Protein AF-A0A924XL90-F1 (afdb_monomer_lite)

Foldseek 3Di:
DPPCPPDDDPLRVVLVLQVQLLCQLLPDDQPDPALLVNLLSSLVSSLVSCVVVLVVVLVVVVCCVVPVPSVVVVLVSLLVSLLVSCVSSVHDLDDPVNVVSSVLSSLLSVVLNVLSNVQPDPSSVSSSVSSNVSSVVVVVVVVVPPDPDDDDDDDPDPPPPPSDDDDPPPPDDPPPDPDPDPPDDDPDDDDDDDDDDDDDDD

Radius of gyration: 30.06 Å; chains: 1; bounding box: 58×97×77 Å

Secondary structure (DSSP, 8-state):
--SSSS--HHHHHHHHHHHHHHHHHHTS----SSHHHHHHHHHHHHHHHHGGGHHHHHHHHHHGGG-HHHHHHHHHHHHHHHHHHHHHTT----HHHHHHHHHHHHHHHHHHHHHHTT---TT-HHHHHHHHHHHHHHHHHHHHSS--SS-----TTSTTTSS---PPPP-------PPP-PPPPPP-PPPPPPPPPPPPP-

pLDDT: mean 78.38, std 17.95, range [37.78, 97.5]

Sequence (202 aa):
GRVRARFPGRGAVLLRFGVIADQAALAIPQTEPSPRERLFDLLMARFDALQPNRAGIQQLMQALPTDPGTSMLLYAATLRSMKWMLDGASIPSTGLVGGLRVHGLLALWLYAMRTWEKDESPDLAATMATVDRGLDRAIQAENMLPGRAPPADDAAAVFTDTVMPDAPEPDLDEPGSPEPEPPAPQPHTPPPSPNPPVAPPG

Structure (mmCIF, N/CA/C/O backbone):
data_AF-A0A924XL90-F1
#
_entry.id   AF-A0A924XL90-F1
#
loop_
_atom_site.group_PDB
_atom_site.id
_atom_site.type_symbol
_atom_site.label_atom_id
_atom_site.label_alt_id
_atom_site.label_comp_id
_atom_site.label_asym_id
_atom_site.label_entity_id
_atom_site.label_seq_id
_atom_site.pdbx_PDB_ins_code
_atom_site.Cartn_x
_atom_site.Cartn_y
_atom_site.Cartn_z
_atom_site.occupancy
_atom_site.B_iso_or_equiv
_atom_site.auth_seq_id
_atom_site.auth_comp_id
_atom_site.auth_asym_id
_atom_site.auth_atom_id
_atom_site.pdbx_PDB_model_num
ATOM 1 N N . GLY A 1 1 ? -35.061 -21.139 10.115 1.00 45.34 1 GLY A N 1
ATOM 2 C CA . GLY A 1 1 ? -33.739 -20.507 10.303 1.00 45.34 1 GLY A CA 1
ATOM 3 C C . GLY A 1 1 ? -33.012 -20.324 8.983 1.00 45.34 1 GLY A C 1
ATOM 4 O O . GLY A 1 1 ? -32.173 -21.145 8.653 1.00 45.34 1 GLY A O 1
ATOM 5 N N . ARG A 1 2 ? -33.335 -19.269 8.221 1.00 49.75 2 ARG A N 1
ATOM 6 C CA . ARG A 1 2 ? -32.792 -19.002 6.870 1.00 49.75 2 ARG A CA 1
ATOM 7 C C . ARG A 1 2 ? -32.047 -17.657 6.761 1.00 49.75 2 ARG A C 1
ATOM 9 O O . ARG A 1 2 ? -32.007 -17.058 5.699 1.00 49.75 2 ARG A O 1
ATOM 16 N N . VAL A 1 3 ? -31.449 -17.183 7.857 1.00 51.78 3 VAL A N 1
ATOM 17 C CA . VAL A 1 3 ? -30.787 -15.857 7.904 1.00 51.78 3 VAL A CA 1
ATOM 18 C C . VAL A 1 3 ? -29.254 -15.950 8.029 1.00 51.78 3 VAL A C 1
ATOM 20 O O . VAL A 1 3 ? -28.554 -14.974 7.803 1.00 51.78 3 VAL A O 1
ATOM 23 N N . ARG A 1 4 ? -28.680 -17.141 8.260 1.00 50.03 4 ARG A N 1
ATOM 24 C CA . ARG A 1 4 ? -27.214 -17.338 8.320 1.00 50.03 4 ARG A CA 1
ATOM 25 C C . ARG A 1 4 ? -26.520 -17.571 6.963 1.00 50.03 4 ARG A C 1
ATOM 27 O O . ARG A 1 4 ? -25.321 -17.806 6.941 1.00 50.03 4 ARG A O 1
ATOM 34 N N . ALA A 1 5 ? -27.234 -17.505 5.837 1.00 53.25 5 ALA A N 1
ATOM 35 C CA . ALA A 1 5 ? -26.741 -18.022 4.551 1.00 53.25 5 ALA A CA 1
ATOM 36 C C . ALA A 1 5 ? -26.263 -16.968 3.524 1.00 53.25 5 ALA A C 1
ATOM 38 O O . ALA A 1 5 ? -25.999 -17.331 2.381 1.00 53.25 5 ALA A O 1
ATOM 39 N N . ARG A 1 6 ? -26.145 -15.675 3.874 1.00 49.06 6 ARG A N 1
ATOM 40 C CA . ARG A 1 6 ? -25.757 -14.637 2.886 1.00 49.06 6 ARG A CA 1
ATOM 41 C C . ARG A 1 6 ? -24.532 -13.783 3.245 1.00 49.06 6 ARG A C 1
ATOM 43 O O . ARG A 1 6 ? -24.047 -13.081 2.369 1.00 49.06 6 ARG A O 1
ATOM 50 N N . PHE A 1 7 ? -23.971 -13.903 4.453 1.00 47.50 7 PHE A N 1
ATOM 51 C CA . PHE A 1 7 ? -22.703 -13.255 4.820 1.00 47.50 7 PHE A CA 1
ATOM 52 C C . PHE A 1 7 ? -21.840 -14.206 5.665 1.00 47.50 7 PHE A C 1
ATOM 54 O O . PHE A 1 7 ? -22.198 -14.476 6.814 1.00 47.50 7 PHE A O 1
ATOM 61 N N . PRO A 1 8 ? -20.728 -14.748 5.136 1.00 50.09 8 PRO A N 1
ATOM 62 C CA . PRO A 1 8 ? -19.844 -15.607 5.905 1.00 50.09 8 PRO A CA 1
ATOM 63 C C . PRO A 1 8 ? -18.957 -14.721 6.798 1.00 50.09 8 PRO A C 1
ATOM 65 O O . PRO A 1 8 ? -17.882 -14.294 6.402 1.00 50.09 8 PRO A O 1
ATOM 68 N N . GLY A 1 9 ? -19.438 -14.396 7.999 1.00 61.94 9 GLY A N 1
ATOM 69 C CA . GLY A 1 9 ? -18.646 -13.779 9.073 1.00 61.94 9 GLY A CA 1
ATOM 70 C C . GLY A 1 9 ? -18.222 -12.313 8.879 1.00 61.94 9 GLY A C 1
ATOM 71 O O . GLY A 1 9 ? -18.360 -11.721 7.809 1.00 61.94 9 GLY A O 1
ATOM 72 N N . ARG A 1 10 ? -17.681 -11.721 9.957 1.00 63.00 10 ARG A N 1
ATOM 73 C CA . ARG A 1 10 ? -17.100 -10.362 9.976 1.00 63.00 10 ARG A CA 1
ATOM 74 C C . ARG A 1 10 ? -16.027 -10.199 8.884 1.00 63.00 10 ARG A C 1
ATOM 76 O O . ARG A 1 10 ? -16.006 -9.172 8.218 1.00 63.00 10 ARG A O 1
ATOM 83 N N . GLY A 1 11 ? -15.243 -11.248 8.610 1.00 63.25 11 GLY A N 1
ATOM 84 C CA . GLY A 1 11 ? -14.215 -11.300 7.558 1.00 63.25 11 GLY A CA 1
ATOM 85 C C . GLY A 1 11 ? -14.675 -10.886 6.155 1.00 63.25 11 GLY A C 1
ATOM 86 O O . GLY A 1 11 ? -13.956 -10.171 5.464 1.00 63.25 11 GLY A O 1
ATOM 87 N N . ALA A 1 12 ? -15.887 -11.258 5.728 1.00 65.88 12 ALA A N 1
ATOM 88 C CA . ALA A 1 12 ? -16.371 -10.931 4.382 1.00 65.88 12 ALA A CA 1
ATOM 89 C C . ALA A 1 12 ? -16.654 -9.432 4.182 1.00 65.88 12 ALA A C 1
ATOM 91 O O . ALA A 1 12 ? -16.447 -8.897 3.093 1.00 65.88 12 ALA A O 1
ATOM 92 N N . VAL A 1 13 ? -17.111 -8.748 5.234 1.00 69.06 13 VAL A N 1
ATOM 93 C CA . VAL A 1 13 ? -17.322 -7.293 5.213 1.00 69.06 13 VAL A CA 1
ATOM 94 C C . VAL A 1 13 ? -15.975 -6.578 5.117 1.00 69.06 13 VAL A C 1
ATOM 96 O O . VAL A 1 13 ? -15.813 -5.659 4.321 1.00 69.06 13 VAL A O 1
ATOM 99 N N . LEU A 1 14 ? -14.989 -7.062 5.867 1.00 68.44 14 LEU A N 1
ATOM 100 C CA . LEU A 1 14 ? -13.644 -6.494 5.936 1.00 68.44 14 LEU A CA 1
ATOM 101 C C . LEU A 1 14 ? -12.888 -6.637 4.614 1.00 68.44 14 LEU A C 1
ATOM 103 O O . LEU A 1 14 ? -12.295 -5.677 4.129 1.00 68.44 14 LEU A O 1
ATOM 107 N N . LEU A 1 15 ? -12.989 -7.806 3.979 1.00 73.62 15 LEU A N 1
ATOM 108 C CA . LEU A 1 15 ? -12.461 -8.018 2.633 1.00 73.62 15 LEU A CA 1
ATOM 109 C C . LEU A 1 15 ? -13.075 -7.055 1.619 1.00 73.62 15 LEU A C 1
ATOM 111 O O . LEU A 1 15 ? -12.374 -6.543 0.751 1.00 73.62 15 LEU A O 1
ATOM 115 N N . ARG A 1 16 ? -14.379 -6.783 1.732 1.00 75.38 16 ARG A N 1
ATOM 116 C CA . ARG A 1 16 ? -15.057 -5.864 0.820 1.00 75.38 16 ARG A CA 1
ATOM 117 C C . ARG A 1 16 ? -14.568 -4.425 0.981 1.00 75.38 16 ARG A C 1
ATOM 119 O O . ARG A 1 16 ? -14.426 -3.747 -0.029 1.00 75.38 16 ARG A O 1
ATOM 126 N N . PHE A 1 17 ? -14.265 -3.983 2.201 1.00 74.50 17 PHE A N 1
ATOM 127 C CA . PHE A 1 17 ? -13.647 -2.672 2.426 1.00 74.50 17 PHE A CA 1
ATOM 128 C C . PHE A 1 17 ? -12.244 -2.583 1.827 1.00 74.50 17 PHE A C 1
ATOM 130 O O . PHE A 1 17 ? -11.948 -1.601 1.152 1.00 74.50 17 PHE A O 1
ATOM 137 N N . GLY A 1 18 ? -11.424 -3.628 1.992 1.00 78.31 18 GLY A N 1
ATOM 138 C CA . GLY A 1 18 ? -10.115 -3.704 1.338 1.00 78.31 18 GLY A CA 1
ATOM 139 C C . GLY A 1 18 ? -10.221 -3.565 -0.183 1.00 78.31 18 GLY A C 1
ATOM 140 O O . GLY A 1 18 ? -9.520 -2.753 -0.773 1.00 78.31 18 GLY A O 1
ATOM 141 N N . VAL A 1 19 ? -11.174 -4.268 -0.804 1.00 82.25 19 VAL A N 1
ATOM 142 C CA . VAL A 1 19 ? -11.420 -4.186 -2.254 1.00 82.25 19 VAL A CA 1
ATOM 143 C C . 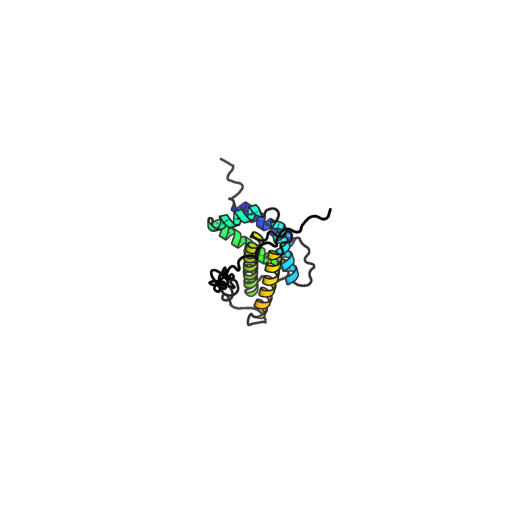VAL A 1 19 ? -11.888 -2.796 -2.691 1.00 82.25 19 VAL A C 1
ATOM 145 O O . VAL A 1 19 ? -11.463 -2.327 -3.740 1.00 82.25 19 VAL A O 1
ATOM 148 N N . ILE A 1 20 ? -12.752 -2.132 -1.920 1.00 83.69 20 ILE A N 1
ATOM 149 C CA . ILE A 1 20 ? -13.221 -0.778 -2.257 1.00 83.69 20 ILE A CA 1
ATOM 150 C C . ILE A 1 20 ? -12.057 0.217 -2.221 1.00 83.69 20 ILE A C 1
ATOM 152 O O . ILE A 1 20 ? -11.921 1.015 -3.144 1.00 83.69 20 ILE A O 1
ATOM 156 N N . ALA A 1 21 ? -11.199 0.139 -1.200 1.00 86.88 21 ALA A N 1
ATOM 157 C CA . ALA A 1 21 ? -10.019 0.992 -1.105 1.00 86.88 21 ALA A CA 1
ATOM 158 C C . ALA A 1 21 ? -9.033 0.733 -2.257 1.00 86.88 21 ALA A C 1
ATOM 160 O O . ALA A 1 21 ? -8.533 1.677 -2.862 1.00 86.88 21 ALA A O 1
ATOM 161 N N . ASP A 1 22 ? -8.811 -0.537 -2.616 1.00 89.00 22 ASP A N 1
ATOM 162 C CA . ASP A 1 22 ? -7.968 -0.910 -3.759 1.00 89.00 22 ASP A CA 1
ATOM 163 C C . ASP A 1 22 ? -8.532 -0.373 -5.085 1.00 89.00 22 ASP A C 1
ATOM 165 O O . ASP A 1 22 ? -7.790 0.143 -5.915 1.00 89.00 22 ASP A O 1
ATOM 169 N N . GLN A 1 23 ? -9.848 -0.479 -5.290 1.00 90.06 23 GLN A N 1
ATOM 170 C CA . GLN A 1 23 ? -10.511 0.019 -6.497 1.00 90.06 23 GLN A CA 1
ATOM 171 C C . GLN A 1 23 ? -10.448 1.540 -6.604 1.00 90.06 23 GLN A C 1
ATOM 173 O O . GLN A 1 23 ? -10.228 2.052 -7.696 1.00 90.06 23 GLN A O 1
ATOM 178 N N . ALA A 1 24 ? -10.634 2.251 -5.489 1.00 89.06 24 ALA A N 1
ATOM 179 C CA . ALA A 1 24 ? -10.518 3.702 -5.454 1.00 89.06 24 ALA A CA 1
ATOM 180 C C . ALA A 1 24 ? -9.100 4.154 -5.829 1.00 89.06 24 ALA A C 1
ATOM 182 O O . ALA A 1 24 ? -8.952 5.029 -6.677 1.00 89.06 24 ALA A O 1
ATOM 183 N N . ALA A 1 25 ? -8.074 3.499 -5.276 1.00 89.31 25 ALA A N 1
ATOM 184 C CA . ALA A 1 25 ? -6.683 3.768 -5.623 1.00 89.31 25 ALA A CA 1
ATOM 185 C C . ALA A 1 25 ? -6.407 3.521 -7.115 1.00 89.31 25 ALA A C 1
ATOM 187 O O . ALA A 1 25 ? -5.937 4.407 -7.822 1.00 89.31 25 ALA A O 1
ATOM 188 N N . LEU A 1 26 ? -6.772 2.340 -7.624 1.00 90.94 26 LEU A N 1
ATOM 189 C CA . LEU A 1 26 ? -6.509 1.941 -9.012 1.00 90.94 26 LEU A CA 1
ATOM 190 C C . LEU A 1 26 ? -7.341 2.707 -10.056 1.00 90.94 26 LEU A C 1
ATOM 192 O O . LEU A 1 26 ? -7.059 2.602 -11.248 1.00 90.94 26 LEU A O 1
ATOM 196 N N . ALA A 1 27 ? -8.367 3.451 -9.638 1.00 90.19 27 ALA A N 1
ATOM 197 C CA . ALA A 1 27 ? -9.173 4.282 -10.529 1.00 90.19 27 ALA A CA 1
ATOM 198 C C . ALA A 1 27 ? -8.504 5.622 -10.875 1.00 90.19 27 ALA A C 1
ATOM 200 O O . ALA A 1 27 ? -8.923 6.278 -11.831 1.00 90.19 27 ALA A O 1
ATOM 201 N N . ILE A 1 28 ? -7.487 6.043 -10.116 1.00 88.56 28 ILE A N 1
ATOM 202 C CA . ILE A 1 28 ? -6.804 7.314 -10.359 1.00 88.56 28 ILE A CA 1
ATOM 203 C C . ILE A 1 28 ? -5.927 7.204 -11.614 1.00 88.56 28 ILE A C 1
ATOM 205 O O . ILE A 1 28 ? -5.199 6.216 -11.768 1.00 88.56 28 ILE A O 1
ATOM 209 N N . PRO A 1 29 ? -5.958 8.202 -12.518 1.00 84.25 29 PRO A N 1
ATOM 210 C CA . PRO A 1 29 ? -5.051 8.255 -13.656 1.00 84.25 29 PRO A CA 1
ATOM 211 C C . PRO A 1 29 ? -3.585 8.254 -13.212 1.00 84.25 29 PRO A C 1
ATOM 213 O O . PRO A 1 29 ? -3.164 9.090 -12.424 1.00 84.25 29 PRO A O 1
ATOM 216 N N . GLN A 1 30 ? -2.792 7.336 -13.759 1.00 86.00 30 GLN A N 1
ATOM 217 C CA . GLN A 1 30 ? -1.369 7.206 -13.440 1.00 86.00 30 GLN A CA 1
ATOM 218 C C . GLN A 1 30 ? -0.539 8.103 -14.368 1.00 86.00 30 GLN A C 1
ATOM 220 O O . GLN A 1 30 ? 0.079 7.628 -15.323 1.00 86.00 30 GLN A O 1
ATOM 225 N N . THR A 1 31 ? -0.604 9.416 -14.140 1.00 86.75 31 THR A N 1
ATOM 226 C CA . THR A 1 31 ? 0.018 10.434 -15.006 1.00 86.75 31 THR A CA 1
ATOM 227 C C . THR A 1 31 ? 1.461 10.753 -14.650 1.00 86.75 31 THR A C 1
ATOM 229 O O . THR A 1 31 ? 2.175 11.293 -15.494 1.00 86.75 31 THR A O 1
ATOM 232 N N . GLU A 1 32 ? 1.896 10.401 -13.441 1.00 89.00 32 GLU A N 1
ATOM 233 C CA . GLU A 1 32 ? 3.239 10.724 -12.969 1.00 89.00 32 GLU A CA 1
ATOM 234 C C . GLU A 1 32 ? 4.330 10.062 -13.826 1.00 89.00 32 GLU A C 1
ATOM 236 O O . GLU A 1 32 ? 4.154 8.942 -14.326 1.00 89.00 32 GLU A O 1
ATOM 241 N N . PRO A 1 33 ? 5.474 10.725 -14.047 1.00 83.00 33 PRO A N 1
ATOM 242 C CA . PRO A 1 33 ? 6.527 10.195 -14.902 1.00 83.00 33 PRO A CA 1
ATOM 243 C C . PRO A 1 33 ? 7.268 9.019 -14.250 1.00 83.00 33 PRO A C 1
ATOM 245 O O . PRO A 1 33 ? 7.657 8.084 -14.957 1.00 83.00 33 PRO A O 1
ATOM 248 N N . SER A 1 34 ? 7.441 9.025 -12.925 1.00 93.00 34 SER A N 1
ATOM 249 C CA . SER A 1 34 ? 8.161 7.975 -12.204 1.00 93.00 34 SER A CA 1
ATOM 250 C C . SER A 1 34 ? 7.238 6.851 -11.716 1.00 93.00 34 SER A C 1
ATOM 252 O O . SER A 1 34 ? 6.204 7.125 -11.104 1.00 93.00 34 SER A O 1
ATOM 254 N N . PRO A 1 35 ? 7.632 5.567 -11.850 1.00 92.38 35 PRO A N 1
ATOM 255 C CA . PRO A 1 35 ? 6.943 4.459 -11.183 1.00 92.38 35 PRO A CA 1
ATOM 256 C C . PRO A 1 35 ? 6.837 4.626 -9.657 1.00 92.38 35 PRO A C 1
ATOM 258 O O . PRO A 1 35 ? 5.866 4.168 -9.061 1.00 92.38 35 PRO A O 1
ATOM 261 N N . ARG A 1 36 ? 7.806 5.304 -9.019 1.00 93.81 36 ARG A N 1
ATOM 262 C CA . ARG A 1 36 ? 7.765 5.616 -7.578 1.00 93.81 36 ARG A CA 1
ATOM 263 C C . ARG A 1 36 ? 6.617 6.566 -7.250 1.00 93.81 36 ARG A C 1
ATOM 265 O O . ARG A 1 36 ? 5.881 6.305 -6.311 1.00 93.81 36 ARG A O 1
ATOM 272 N N . GLU A 1 37 ? 6.498 7.654 -8.005 1.00 94.00 37 GLU A N 1
ATOM 273 C CA . GLU A 1 37 ? 5.478 8.693 -7.799 1.00 94.00 37 GLU A CA 1
ATOM 274 C C . GLU A 1 37 ? 4.078 8.111 -8.017 1.00 94.00 37 GLU A C 1
ATOM 276 O O . GLU A 1 37 ? 3.222 8.235 -7.151 1.00 94.00 37 GLU A O 1
ATOM 281 N N . ARG A 1 38 ? 3.891 7.313 -9.078 1.00 95.44 38 ARG A N 1
ATOM 282 C CA . ARG A 1 38 ? 2.650 6.544 -9.294 1.00 95.44 38 ARG A CA 1
ATOM 283 C C . ARG A 1 38 ? 2.302 5.649 -8.108 1.00 95.44 38 ARG A C 1
ATOM 285 O O . ARG A 1 38 ? 1.162 5.611 -7.658 1.00 95.44 38 ARG A O 1
ATOM 292 N N . LEU A 1 39 ? 3.283 4.899 -7.598 1.00 96.19 39 LEU A N 1
ATOM 293 C CA . LEU A 1 39 ? 3.054 4.002 -6.469 1.00 96.19 39 LEU A CA 1
ATOM 294 C C . LEU A 1 39 ? 2.733 4.774 -5.183 1.00 96.19 39 LEU A C 1
ATOM 296 O O . LEU A 1 39 ? 1.879 4.338 -4.415 1.00 96.19 39 LEU A O 1
ATOM 300 N N . PHE A 1 40 ? 3.392 5.910 -4.960 1.00 96.75 40 PHE A N 1
ATOM 301 C CA . PHE A 1 40 ? 3.081 6.820 -3.864 1.00 96.75 40 PHE A CA 1
ATOM 302 C C . PHE A 1 40 ? 1.625 7.298 -3.945 1.00 96.75 40 PHE A C 1
ATOM 304 O O . PHE A 1 40 ? 0.882 7.122 -2.979 1.00 96.75 40 PHE A O 1
ATOM 311 N N . ASP A 1 41 ? 1.193 7.792 -5.107 1.00 95.75 41 ASP A N 1
ATOM 312 C CA . ASP A 1 41 ? -0.173 8.276 -5.323 1.00 95.75 41 ASP A CA 1
ATOM 313 C C . ASP A 1 41 ? -1.212 7.174 -5.108 1.00 95.75 41 ASP A C 1
ATOM 315 O O . ASP A 1 41 ? -2.216 7.388 -4.430 1.00 95.75 41 ASP A O 1
ATOM 319 N N . LEU A 1 42 ? -0.956 5.961 -5.613 1.00 96.69 42 LEU A N 1
ATOM 320 C CA . LEU A 1 42 ? -1.821 4.800 -5.386 1.00 96.69 42 LEU A CA 1
ATOM 321 C C . LEU A 1 42 ? -1.969 4.474 -3.892 1.00 96.69 42 LEU A C 1
ATOM 323 O O . LEU A 1 42 ? -3.074 4.193 -3.426 1.00 96.69 42 LEU A O 1
ATOM 327 N N . LEU A 1 43 ? -0.874 4.508 -3.129 1.00 96.31 43 LEU A N 1
ATOM 328 C CA . LEU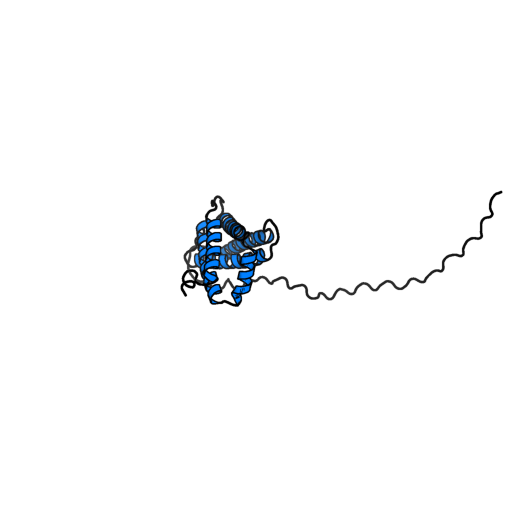 A 1 43 ? -0.908 4.237 -1.690 1.00 96.31 43 LEU A CA 1
ATOM 329 C C . LEU A 1 43 ? -1.651 5.337 -0.926 1.00 96.31 43 LEU A C 1
ATOM 331 O O . LEU A 1 43 ? -2.475 5.016 -0.067 1.00 96.31 43 LEU A O 1
ATOM 335 N N . MET A 1 44 ? -1.400 6.608 -1.248 1.00 96.00 44 MET A N 1
ATOM 336 C CA . MET A 1 44 ? -2.077 7.744 -0.614 1.00 96.00 44 MET A CA 1
ATOM 337 C C . MET A 1 44 ? -3.575 7.737 -0.910 1.00 96.00 44 MET A C 1
ATOM 339 O O . MET A 1 44 ? -4.383 7.768 0.015 1.00 96.00 44 MET A O 1
ATOM 343 N N . ALA A 1 45 ? -3.954 7.523 -2.168 1.00 95.19 45 ALA A N 1
ATOM 344 C CA . ALA A 1 45 ? -5.346 7.370 -2.570 1.00 95.19 45 ALA A CA 1
ATOM 345 C C . ALA A 1 45 ? -6.060 6.227 -1.848 1.00 95.19 45 ALA A C 1
ATOM 347 O O . ALA A 1 45 ? -7.249 6.307 -1.524 1.00 95.19 45 ALA A O 1
ATOM 348 N N . ARG A 1 46 ? -5.331 5.142 -1.573 1.00 95.38 46 ARG A N 1
ATOM 349 C CA . ARG A 1 46 ? -5.858 4.038 -0.783 1.00 95.38 46 ARG A CA 1
ATOM 350 C C . ARG A 1 46 ? -6.111 4.452 0.663 1.00 95.38 46 ARG A C 1
ATOM 352 O O . ARG A 1 46 ? -7.146 4.076 1.204 1.00 95.38 46 ARG A O 1
ATOM 359 N N . PHE A 1 47 ? -5.210 5.208 1.292 1.00 95.12 47 PHE A N 1
ATOM 360 C CA . PHE A 1 47 ? -5.437 5.751 2.636 1.00 95.12 47 PHE A CA 1
ATOM 361 C C . PHE A 1 47 ? -6.613 6.731 2.670 1.00 95.12 47 PHE A C 1
ATOM 363 O O . PHE A 1 47 ? -7.457 6.629 3.564 1.00 95.12 47 PHE A O 1
ATOM 370 N N . ASP A 1 48 ? -6.741 7.596 1.667 1.00 93.38 48 ASP A N 1
ATOM 371 C CA . ASP A 1 48 ? -7.867 8.526 1.544 1.00 93.38 48 ASP A CA 1
ATOM 372 C C . ASP A 1 48 ? -9.203 7.784 1.429 1.00 93.38 48 ASP A C 1
ATOM 374 O O . ASP A 1 48 ? -10.181 8.129 2.093 1.00 93.38 48 ASP A O 1
ATOM 378 N N . ALA A 1 49 ? -9.244 6.688 0.667 1.00 92.56 49 ALA A N 1
ATOM 379 C CA . ALA A 1 49 ? -10.431 5.841 0.563 1.00 92.56 49 ALA A CA 1
ATOM 380 C C . ALA A 1 49 ? -10.808 5.150 1.890 1.00 92.56 49 ALA A C 1
ATOM 382 O O . ALA A 1 49 ? -11.973 4.797 2.105 1.00 92.56 49 ALA A O 1
ATOM 383 N N . LEU A 1 50 ? -9.842 4.953 2.793 1.00 91.38 50 LEU A N 1
ATOM 384 C CA . LEU A 1 50 ? -10.059 4.361 4.114 1.00 91.38 50 LEU A CA 1
ATOM 385 C C . LEU A 1 50 ? -10.524 5.387 5.160 1.00 91.38 50 LEU A C 1
ATOM 387 O O . LEU A 1 50 ? -11.196 4.995 6.119 1.00 91.38 50 LEU A O 1
ATOM 391 N N . GLN A 1 51 ? -10.237 6.681 4.970 1.00 91.25 51 GLN A N 1
ATOM 392 C CA . GLN A 1 51 ? -10.556 7.749 5.929 1.00 91.25 51 GLN A CA 1
ATOM 393 C C . GLN A 1 51 ? -12.015 7.770 6.408 1.00 91.25 51 GLN A C 1
ATOM 395 O O . GLN A 1 51 ? -12.233 7.784 7.624 1.00 91.25 51 GLN A O 1
ATOM 400 N N . PRO A 1 52 ? -13.038 7.670 5.530 1.00 91.00 52 PRO A N 1
ATOM 401 C CA . PRO A 1 52 ? -14.436 7.709 5.967 1.00 91.00 52 PRO A CA 1
ATOM 402 C C . PRO A 1 52 ? -14.818 6.598 6.956 1.00 91.00 52 PRO A C 1
ATOM 404 O O . PRO A 1 52 ? -15.831 6.705 7.642 1.00 91.00 52 PRO A O 1
ATOM 407 N N . ASN A 1 53 ? -14.026 5.521 7.034 1.00 88.44 53 ASN A N 1
ATOM 408 C CA . ASN A 1 53 ? -14.277 4.358 7.884 1.00 88.44 53 ASN A CA 1
ATOM 409 C C . ASN A 1 53 ? -13.146 4.108 8.903 1.00 88.44 53 ASN A C 1
ATOM 411 O O . ASN A 1 53 ? -13.040 2.996 9.429 1.00 88.44 53 ASN A O 1
ATOM 415 N N . ARG A 1 54 ? -12.319 5.120 9.217 1.00 89.81 54 ARG A N 1
ATOM 416 C CA . ARG A 1 54 ? -11.123 4.985 10.072 1.00 89.81 54 ARG A CA 1
ATOM 417 C C . ARG A 1 54 ? -11.394 4.291 11.406 1.00 89.81 54 ARG A C 1
ATOM 419 O O . ARG A 1 54 ? -10.716 3.322 11.737 1.00 89.81 54 ARG A O 1
ATOM 426 N N . ALA A 1 55 ? -12.439 4.708 12.122 1.00 89.88 55 ALA A N 1
ATOM 427 C CA . ALA A 1 55 ? -12.816 4.099 13.400 1.00 89.88 55 ALA A CA 1
ATOM 428 C C . ALA A 1 55 ? -13.152 2.600 13.267 1.00 89.88 55 ALA A C 1
ATOM 430 O O . ALA A 1 55 ? -12.762 1.791 14.105 1.00 89.88 55 ALA A O 1
ATOM 431 N N . GLY A 1 56 ? -13.835 2.202 12.188 1.00 87.12 56 GLY A N 1
ATOM 432 C CA . GLY A 1 56 ? -14.148 0.795 11.928 1.00 87.12 56 GLY A CA 1
ATOM 433 C C . GLY A 1 56 ? -12.900 -0.041 11.637 1.00 87.12 56 GLY A C 1
ATOM 434 O O . GLY A 1 56 ? -12.808 -1.191 12.066 1.00 87.12 56 GLY A O 1
ATOM 435 N N . ILE A 1 57 ? -11.918 0.550 10.953 1.00 87.31 57 ILE A N 1
ATOM 436 C CA . ILE A 1 57 ? -10.639 -0.096 10.640 1.00 87.31 57 ILE A CA 1
ATOM 437 C C . ILE A 1 57 ? -9.778 -0.236 11.902 1.00 87.31 57 ILE A C 1
ATOM 439 O O . ILE A 1 57 ? -9.220 -1.305 12.127 1.00 87.31 57 ILE A O 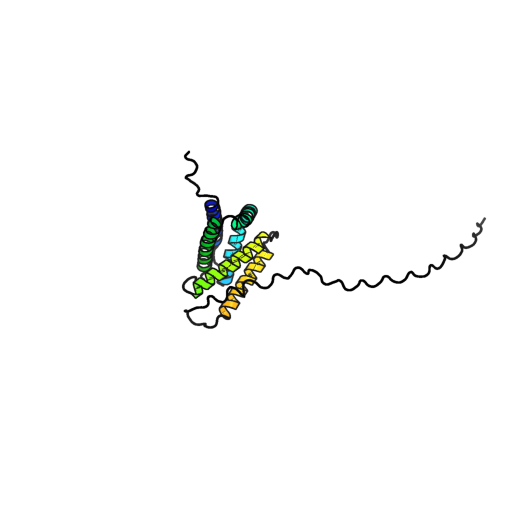1
ATOM 443 N N . GLN A 1 58 ? -9.737 0.774 12.773 1.00 88.62 58 GLN A N 1
ATOM 444 C CA . GLN A 1 58 ? -9.068 0.690 14.080 1.00 88.62 58 GLN A CA 1
ATOM 445 C C . GLN A 1 58 ? -9.642 -0.445 14.939 1.00 88.62 58 GLN A C 1
ATOM 447 O O . GLN A 1 58 ? -8.907 -1.301 15.432 1.00 88.62 58 GLN A O 1
ATOM 452 N N . GLN A 1 59 ? -10.972 -0.518 15.049 1.00 87.00 59 GLN A N 1
ATOM 453 C CA . GLN A 1 59 ? -11.646 -1.599 15.777 1.00 87.00 59 GLN A CA 1
ATOM 454 C C . GLN A 1 59 ? -11.348 -2.977 15.173 1.00 87.00 59 GLN A C 1
ATOM 456 O O . GLN A 1 59 ? -11.172 -3.958 15.897 1.00 87.00 59 GLN A O 1
ATOM 461 N N . LEU A 1 60 ? -11.245 -3.060 13.845 1.00 83.12 60 LEU A N 1
ATOM 462 C CA . LEU A 1 60 ? -10.798 -4.275 13.177 1.00 83.12 60 LEU A CA 1
ATOM 463 C C . LEU A 1 60 ? -9.368 -4.647 13.586 1.00 83.12 60 LEU A C 1
ATOM 465 O O . LEU A 1 60 ? -9.133 -5.791 13.972 1.00 83.12 60 LEU A O 1
ATOM 469 N N . MET A 1 61 ? -8.415 -3.718 13.494 1.00 84.31 61 MET A N 1
ATOM 470 C CA . MET A 1 61 ? -7.008 -4.013 13.784 1.00 84.31 61 MET A CA 1
ATOM 471 C C . MET A 1 61 ? -6.812 -4.513 15.219 1.00 84.31 61 MET A C 1
ATOM 473 O O . MET A 1 61 ? -6.008 -5.417 15.441 1.00 84.31 61 MET A O 1
ATOM 477 N N . GLN A 1 62 ? -7.612 -4.013 16.163 1.00 86.50 62 GLN A N 1
ATOM 478 C CA . GLN A 1 62 ? -7.633 -4.476 17.553 1.00 86.50 62 GLN A CA 1
ATOM 479 C C . GLN A 1 62 ? -8.203 -5.898 17.712 1.00 86.50 62 GLN A C 1
ATOM 481 O O . GLN A 1 62 ? -7.781 -6.634 18.601 1.00 86.50 62 GLN A O 1
ATOM 486 N N . ALA A 1 63 ? -9.133 -6.315 16.848 1.00 83.31 63 ALA A N 1
ATOM 487 C CA . ALA A 1 63 ? -9.748 -7.643 16.894 1.00 83.31 63 ALA A CA 1
ATOM 488 C C . ALA A 1 63 ? -8.909 -8.740 16.208 1.00 83.31 63 ALA A C 1
ATOM 490 O O . ALA A 1 63 ? -9.026 -9.913 16.573 1.00 83.31 63 ALA A O 1
ATOM 491 N N . LEU A 1 64 ? -8.062 -8.381 15.235 1.00 82.00 64 LEU A N 1
ATOM 492 C CA . LEU A 1 64 ? -7.277 -9.332 14.434 1.00 82.00 64 LEU A CA 1
ATOM 493 C C . LEU A 1 64 ? -6.451 -10.343 15.252 1.00 82.00 64 LEU A C 1
ATOM 495 O O . LEU A 1 64 ? -6.535 -11.533 14.941 1.00 82.00 64 LEU A O 1
ATOM 499 N N . PRO A 1 65 ? -5.724 -9.955 16.322 1.00 84.38 65 PRO A N 1
ATOM 500 C CA . PRO A 1 65 ? -4.927 -10.905 17.104 1.00 84.38 65 PRO A CA 1
ATOM 501 C C . PRO A 1 65 ? -5.744 -12.051 17.717 1.00 84.38 65 PRO A C 1
ATOM 503 O O . PRO A 1 65 ? -5.207 -13.124 17.974 1.00 84.38 65 PRO A O 1
ATOM 506 N N . THR A 1 66 ? -7.045 -11.839 17.937 1.00 85.25 66 THR A N 1
ATOM 507 C CA . THR A 1 66 ? -7.952 -12.838 18.528 1.00 85.25 66 THR A CA 1
ATOM 508 C C . THR A 1 66 ? -8.639 -13.741 17.499 1.00 85.25 66 THR A C 1
ATOM 510 O O . THR A 1 66 ? -9.301 -14.705 17.879 1.00 85.25 66 THR A O 1
ATOM 513 N N . ASP A 1 67 ? -8.472 -13.462 16.202 1.00 83.50 67 ASP A N 1
ATOM 514 C CA . ASP A 1 67 ? -9.057 -14.228 15.100 1.00 83.50 67 ASP A CA 1
ATOM 515 C C . ASP A 1 67 ? -7.986 -14.539 14.031 1.00 83.50 67 ASP A C 1
ATOM 517 O O . ASP A 1 67 ? -7.820 -13.796 13.051 1.00 83.50 67 ASP A O 1
ATOM 521 N N . PRO A 1 68 ? -7.232 -15.643 14.197 1.00 83.25 68 PRO A N 1
ATOM 522 C CA . PRO A 1 68 ? -6.159 -16.005 13.274 1.00 83.25 68 PRO A CA 1
ATOM 523 C C . PRO A 1 68 ? -6.675 -16.349 11.868 1.00 83.25 68 PRO A C 1
ATOM 525 O O . PRO A 1 68 ? -5.976 -16.110 10.884 1.00 83.25 68 PRO A O 1
ATOM 528 N N . GLY A 1 69 ? -7.907 -16.861 11.749 1.00 86.62 69 GLY A N 1
ATOM 529 C CA . GLY A 1 69 ? -8.510 -17.194 10.457 1.00 86.62 69 GLY A CA 1
ATOM 530 C C . GLY A 1 69 ? -8.788 -15.944 9.624 1.00 86.62 69 GLY A C 1
ATOM 531 O O . GLY A 1 69 ? -8.392 -15.866 8.458 1.00 86.62 69 GLY A O 1
ATOM 532 N N . THR A 1 70 ? -9.403 -14.932 10.239 1.00 83.56 70 THR A N 1
ATOM 533 C CA . THR A 1 70 ? -9.619 -13.630 9.593 1.00 83.56 70 THR A CA 1
ATOM 534 C C . THR A 1 70 ? -8.292 -12.931 9.296 1.00 83.56 70 THR A C 1
ATOM 536 O O . THR A 1 70 ? -8.131 -12.384 8.206 1.00 83.56 70 THR A O 1
ATOM 539 N N . SER A 1 71 ? -7.312 -13.008 10.199 1.00 85.06 71 SER A N 1
ATOM 540 C CA . SER A 1 71 ? -5.976 -12.436 9.981 1.00 85.06 71 SER A CA 1
ATOM 541 C C . SER A 1 71 ? -5.272 -13.020 8.757 1.00 85.06 71 SER A C 1
ATOM 543 O O . SER A 1 71 ? -4.794 -12.270 7.907 1.00 85.06 71 SER A O 1
ATOM 545 N N . MET A 1 72 ? -5.263 -14.349 8.613 1.00 87.06 72 MET A N 1
ATOM 546 C CA . MET A 1 72 ? -4.646 -15.017 7.462 1.00 87.06 72 MET A CA 1
ATOM 547 C C . MET A 1 72 ? -5.350 -14.657 6.147 1.00 87.06 72 MET A C 1
ATOM 549 O O . MET A 1 72 ? -4.703 -14.421 5.124 1.00 87.06 72 MET A O 1
ATOM 553 N N . LEU A 1 73 ? -6.679 -14.564 6.180 1.00 86.81 73 LEU A N 1
ATOM 554 C CA . LEU A 1 73 ? -7.484 -14.166 5.031 1.00 86.81 73 LEU A CA 1
ATOM 555 C C . LEU A 1 73 ? -7.193 -12.720 4.598 1.00 86.81 73 LEU A C 1
ATOM 557 O O . LEU A 1 73 ? -7.004 -12.463 3.407 1.00 86.81 73 LEU A O 1
ATOM 561 N N . LEU A 1 74 ? -7.122 -11.783 5.550 1.00 86.44 74 LEU A N 1
ATOM 562 C CA . LEU A 1 74 ? -6.787 -10.385 5.269 1.00 86.44 74 LEU A CA 1
ATOM 563 C C . LEU A 1 74 ? -5.351 -10.235 4.777 1.00 86.44 74 LEU A C 1
ATOM 565 O O . LEU A 1 74 ? -5.108 -9.459 3.855 1.00 86.44 74 LEU A O 1
ATOM 569 N N . TYR A 1 75 ? -4.414 -10.995 5.339 1.00 89.44 75 TYR A N 1
ATOM 570 C CA . TYR A 1 75 ? -3.029 -11.019 4.884 1.00 89.44 75 TYR A CA 1
ATOM 571 C C . TYR A 1 75 ? -2.932 -11.440 3.410 1.00 89.44 75 TYR A C 1
ATOM 573 O O . TYR A 1 75 ? -2.360 -10.715 2.596 1.00 89.44 75 TYR A O 1
ATOM 581 N N . ALA A 1 76 ? -3.574 -12.551 3.031 1.00 90.12 76 ALA A N 1
ATOM 582 C CA . ALA A 1 76 ? -3.586 -13.029 1.647 1.00 90.12 76 ALA A CA 1
ATOM 583 C C . ALA A 1 76 ? -4.256 -12.033 0.681 1.00 90.12 76 ALA A C 1
ATOM 585 O O . ALA A 1 76 ? -3.782 -11.832 -0.441 1.00 90.12 76 ALA A O 1
ATOM 586 N N . ALA A 1 77 ? -5.341 -11.383 1.112 1.00 90.19 77 ALA A N 1
ATOM 587 C CA . ALA A 1 77 ? -5.988 -10.331 0.332 1.00 90.19 77 ALA A CA 1
ATOM 588 C C . ALA A 1 77 ? -5.085 -9.097 0.171 1.00 90.19 77 ALA A C 1
ATOM 590 O O . ALA A 1 77 ? -4.968 -8.558 -0.928 1.00 90.19 77 ALA A O 1
ATOM 591 N N . THR A 1 78 ? -4.391 -8.695 1.237 1.00 91.12 78 THR A N 1
ATOM 592 C CA . THR A 1 78 ? -3.473 -7.548 1.222 1.00 91.12 78 THR A CA 1
ATOM 593 C C . THR A 1 78 ? -2.273 -7.818 0.319 1.00 91.12 78 THR A C 1
ATOM 595 O O . THR A 1 78 ? -1.927 -6.957 -0.480 1.00 91.12 78 THR A O 1
ATOM 598 N N . LEU A 1 79 ? -1.695 -9.023 0.344 1.00 92.56 79 LEU A N 1
ATOM 599 C CA . LEU A 1 79 ? -0.645 -9.426 -0.602 1.00 92.56 79 LEU A CA 1
ATOM 600 C C . LEU A 1 79 ? -1.084 -9.268 -2.063 1.00 92.56 79 LEU A C 1
ATOM 602 O O . LEU A 1 79 ? -0.335 -8.754 -2.893 1.00 92.56 79 LEU A O 1
ATOM 606 N N . ARG A 1 80 ? -2.312 -9.693 -2.385 1.00 93.12 80 ARG A N 1
ATOM 607 C CA . ARG A 1 80 ? -2.867 -9.534 -3.736 1.00 93.12 80 ARG A CA 1
ATOM 608 C C . ARG A 1 80 ? -3.038 -8.063 -4.111 1.00 93.12 80 ARG A C 1
ATOM 610 O O . ARG A 1 80 ? -2.704 -7.695 -5.231 1.00 93.12 80 ARG A O 1
ATOM 617 N N . SER A 1 81 ? -3.510 -7.247 -3.175 1.00 93.12 81 SER A N 1
ATOM 618 C CA . SER A 1 81 ? -3.620 -5.796 -3.344 1.00 93.12 81 SER A CA 1
ATOM 619 C C . SER A 1 81 ? -2.262 -5.148 -3.644 1.00 93.12 81 SER A C 1
ATOM 621 O O . SER A 1 81 ? -2.152 -4.378 -4.596 1.00 93.12 81 SER A O 1
ATOM 623 N N . MET A 1 82 ? -1.197 -5.533 -2.927 1.00 95.56 82 MET A N 1
ATOM 624 C CA . MET A 1 82 ? 0.159 -5.019 -3.183 1.00 95.56 82 MET A CA 1
ATOM 625 C C . MET A 1 82 ? 0.625 -5.334 -4.602 1.00 95.56 82 MET A C 1
ATOM 627 O O . MET A 1 82 ? 1.189 -4.479 -5.278 1.00 95.56 82 MET A O 1
ATOM 631 N N . LYS A 1 83 ? 0.348 -6.554 -5.078 1.00 94.50 83 LYS A N 1
ATOM 632 C CA . LYS A 1 83 ? 0.642 -6.932 -6.460 1.00 94.50 83 LYS A CA 1
ATOM 633 C C . LYS A 1 83 ? -0.081 -6.024 -7.457 1.00 94.50 83 LYS A C 1
ATOM 635 O O . LYS A 1 83 ? 0.554 -5.525 -8.377 1.00 94.50 83 LYS A O 1
ATOM 640 N N . TRP A 1 84 ? -1.376 -5.778 -7.257 1.00 94.44 84 TRP A N 1
ATOM 641 C CA . TRP A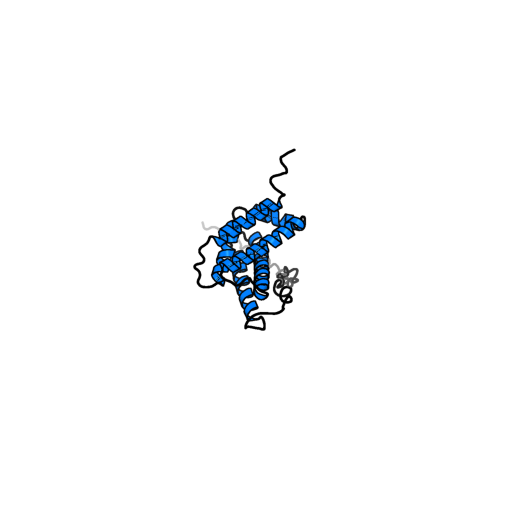 1 84 ? -2.141 -4.890 -8.133 1.00 94.44 84 TRP A CA 1
ATOM 642 C C . TRP A 1 84 ? -1.652 -3.442 -8.103 1.00 94.44 84 TRP A C 1
ATOM 644 O O . TRP A 1 84 ? -1.652 -2.801 -9.147 1.00 94.44 84 TRP A O 1
ATOM 654 N N . MET A 1 85 ? -1.199 -2.931 -6.957 1.00 94.88 85 MET A N 1
ATOM 655 C CA . MET A 1 85 ? -0.620 -1.586 -6.886 1.00 94.88 85 MET A CA 1
ATOM 656 C C . MET A 1 85 ? 0.725 -1.486 -7.606 1.00 94.88 85 MET A C 1
ATOM 658 O O . MET A 1 85 ? 0.954 -0.514 -8.321 1.00 94.88 85 MET A O 1
ATOM 662 N N . LEU A 1 86 ? 1.583 -2.506 -7.501 1.00 94.25 86 LEU A N 1
ATOM 663 C CA . LEU A 1 86 ? 2.804 -2.576 -8.311 1.00 94.25 86 LEU A CA 1
ATOM 664 C C . LEU A 1 86 ? 2.473 -2.612 -9.807 1.00 94.25 86 LEU A C 1
ATOM 666 O O . LEU A 1 86 ? 3.059 -1.853 -10.576 1.00 94.25 86 LEU A O 1
ATOM 670 N N . ASP A 1 87 ? 1.502 -3.436 -10.209 1.00 92.94 87 ASP A N 1
ATOM 671 C CA . ASP A 1 87 ? 1.064 -3.528 -11.604 1.00 92.94 87 ASP A CA 1
ATOM 672 C C . ASP A 1 87 ? 0.494 -2.181 -12.099 1.00 92.94 87 ASP A C 1
ATOM 674 O O . ASP A 1 87 ? 0.849 -1.727 -13.188 1.00 92.94 87 ASP A O 1
ATOM 678 N N . GLY A 1 88 ? -0.320 -1.499 -11.282 1.00 90.75 88 GLY A N 1
ATOM 679 C CA . GLY A 1 88 ? -0.859 -0.162 -11.567 1.00 90.75 88 GLY A CA 1
ATOM 680 C C . GLY A 1 88 ? 0.230 0.904 -11.721 1.00 90.75 88 GLY A C 1
ATOM 681 O O . GLY A 1 88 ? 0.164 1.732 -12.627 1.00 90.75 88 GLY A O 1
ATOM 682 N N . ALA A 1 89 ? 1.292 0.820 -10.918 1.00 93.00 89 ALA A N 1
ATOM 683 C CA . ALA A 1 89 ? 2.473 1.674 -11.026 1.00 93.00 89 ALA A CA 1
ATOM 684 C C . ALA A 1 89 ? 3.433 1.270 -12.165 1.00 93.00 89 ALA A C 1
ATOM 686 O O . ALA A 1 89 ? 4.471 1.906 -12.352 1.00 93.00 89 ALA A O 1
ATOM 687 N N . SER A 1 90 ? 3.104 0.238 -12.955 1.00 91.00 90 SER A N 1
ATOM 688 C CA . SER A 1 90 ? 3.970 -0.334 -14.000 1.00 91.00 90 SER A CA 1
ATOM 689 C C . SER A 1 90 ? 5.300 -0.901 -13.472 1.00 91.00 90 SER A C 1
ATOM 691 O O . SER A 1 90 ? 6.309 -0.913 -14.180 1.00 91.00 90 SER A O 1
ATOM 693 N N . ILE A 1 91 ? 5.313 -1.391 -12.231 1.00 90.50 91 ILE A N 1
ATOM 694 C CA . ILE A 1 91 ? 6.470 -2.023 -11.591 1.00 90.50 91 ILE A CA 1
ATOM 695 C C . ILE A 1 91 ? 6.346 -3.550 -11.726 1.00 90.50 91 ILE A C 1
ATOM 697 O O . ILE A 1 91 ? 5.338 -4.121 -11.307 1.00 90.50 91 ILE A O 1
ATOM 701 N N . PRO A 1 92 ? 7.360 -4.261 -12.261 1.00 87.00 92 PRO A N 1
ATOM 702 C CA . PRO A 1 92 ? 7.277 -5.708 -12.438 1.00 87.00 92 PRO A CA 1
ATOM 703 C C . PRO A 1 92 ? 7.095 -6.453 -11.108 1.00 87.00 92 PRO A C 1
ATOM 705 O O . PRO A 1 92 ? 7.974 -6.416 -10.242 1.00 87.00 92 PRO A O 1
ATOM 708 N N . SER A 1 93 ? 5.981 -7.180 -10.994 1.00 87.12 93 SER A N 1
ATOM 709 C CA . SER A 1 93 ? 5.553 -7.925 -9.800 1.00 87.12 93 SER A CA 1
ATOM 710 C C . SER A 1 93 ? 5.682 -9.456 -9.935 1.00 87.12 93 SER A C 1
ATOM 712 O O . SER A 1 93 ? 5.160 -10.217 -9.119 1.00 87.12 93 SER A O 1
ATOM 714 N N . THR A 1 94 ? 6.368 -9.936 -10.979 1.00 80.94 94 THR A N 1
ATOM 715 C CA . THR A 1 94 ? 6.537 -11.368 -11.292 1.00 80.94 94 THR A CA 1
ATOM 716 C C . THR A 1 94 ? 7.987 -11.843 -11.144 1.00 80.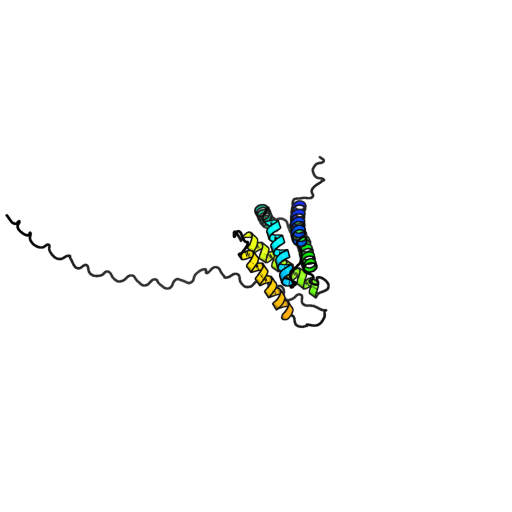94 94 THR A C 1
ATOM 718 O O . THR A 1 94 ? 8.924 -11.044 -11.125 1.00 80.94 94 THR A O 1
ATOM 721 N N . GLY A 1 95 ? 8.175 -13.161 -11.011 1.00 85.69 95 GLY A N 1
ATOM 722 C CA . GLY A 1 95 ? 9.481 -13.769 -10.727 1.00 85.69 95 GLY A CA 1
ATOM 723 C C . GLY A 1 95 ? 9.942 -13.550 -9.282 1.00 85.69 95 GLY A C 1
ATOM 724 O O . GLY A 1 95 ? 9.198 -13.021 -8.458 1.00 85.69 95 GLY A O 1
ATOM 725 N N . LEU A 1 96 ? 11.177 -13.953 -8.968 1.00 85.06 96 LEU A N 1
ATOM 726 C CA . LEU A 1 96 ? 11.722 -13.859 -7.606 1.00 85.06 96 LEU A CA 1
ATOM 727 C C . LEU A 1 96 ? 11.836 -12.412 -7.113 1.00 85.06 96 LEU A C 1
ATOM 729 O O . LEU A 1 96 ? 11.360 -12.088 -6.028 1.00 85.06 96 LEU A O 1
ATOM 733 N N . VAL A 1 97 ? 12.384 -11.525 -7.948 1.00 85.75 97 VAL A N 1
ATOM 734 C CA . VAL A 1 97 ? 12.496 -10.090 -7.634 1.00 85.75 97 VAL A CA 1
ATOM 735 C C . VAL A 1 97 ? 11.111 -9.451 -7.491 1.00 85.75 97 VAL A C 1
ATOM 737 O O . VAL A 1 97 ? 10.882 -8.669 -6.575 1.00 85.75 97 VAL A O 1
ATOM 740 N N . GLY A 1 98 ? 10.151 -9.819 -8.346 1.00 86.81 98 GLY A N 1
ATOM 741 C CA . GLY A 1 98 ? 8.770 -9.355 -8.216 1.00 86.81 98 GLY A CA 1
ATOM 742 C C . GLY A 1 98 ? 8.105 -9.833 -6.924 1.00 86.81 98 GLY A C 1
ATOM 743 O O . GLY A 1 98 ? 7.421 -9.058 -6.262 1.00 86.81 98 GLY A O 1
ATOM 744 N N . GLY A 1 99 ? 8.366 -11.077 -6.513 1.00 88.00 99 GLY A N 1
ATOM 745 C CA . GLY A 1 99 ? 7.940 -11.601 -5.216 1.00 88.00 99 GLY A CA 1
ATOM 746 C C . GLY A 1 99 ? 8.512 -10.794 -4.050 1.00 88.00 99 GLY A C 1
ATOM 747 O O . GLY A 1 99 ? 7.760 -10.428 -3.145 1.00 88.00 99 GLY A O 1
ATOM 748 N N . LEU A 1 100 ? 9.804 -10.453 -4.100 1.00 89.81 100 LEU A N 1
ATOM 749 C CA . LEU A 1 100 ? 10.447 -9.599 -3.098 1.00 89.81 100 LEU A CA 1
ATOM 750 C C . LEU A 1 100 ? 9.791 -8.213 -3.034 1.00 89.81 100 LEU A C 1
ATOM 752 O O . LEU A 1 100 ? 9.463 -7.752 -1.945 1.00 89.81 100 LEU A O 1
ATOM 756 N N . ARG A 1 101 ? 9.506 -7.589 -4.185 1.00 91.06 101 ARG A N 1
ATOM 757 C CA . ARG A 1 101 ? 8.799 -6.296 -4.255 1.00 91.06 101 ARG A CA 1
ATOM 758 C C . ARG A 1 101 ? 7.415 -6.344 -3.630 1.00 91.06 101 ARG A C 1
ATOM 760 O O . ARG A 1 101 ? 7.060 -5.445 -2.878 1.00 91.06 101 ARG A O 1
ATOM 767 N N . VAL A 1 102 ? 6.642 -7.396 -3.904 1.00 94.50 102 VAL A N 1
ATOM 768 C CA . VAL A 1 102 ? 5.300 -7.571 -3.324 1.00 94.50 102 VAL A CA 1
ATOM 769 C C . VAL A 1 102 ? 5.374 -7.645 -1.796 1.00 94.50 102 VAL A C 1
ATOM 771 O O . VAL A 1 102 ? 4.583 -6.994 -1.116 1.00 94.50 102 VAL A O 1
ATOM 774 N N . HIS A 1 103 ? 6.329 -8.401 -1.246 1.00 94.06 103 HIS A N 1
ATOM 775 C CA . HIS A 1 103 ? 6.493 -8.526 0.206 1.00 94.06 103 HIS A CA 1
ATOM 776 C C . HIS A 1 103 ? 7.079 -7.257 0.842 1.00 94.06 103 HIS A C 1
ATOM 778 O O . HIS A 1 103 ? 6.649 -6.871 1.927 1.00 94.06 103 HIS A O 1
ATOM 784 N N . GLY A 1 104 ? 7.999 -6.570 0.160 1.00 94.12 104 GLY A N 1
ATOM 785 C CA . GLY A 1 104 ? 8.524 -5.275 0.595 1.00 94.12 104 GLY A CA 1
ATOM 786 C C . GLY A 1 104 ? 7.433 -4.206 0.647 1.00 94.12 104 GLY A C 1
ATOM 787 O O . GLY A 1 104 ? 7.284 -3.519 1.657 1.00 94.12 104 GLY A O 1
ATOM 788 N N . LEU A 1 105 ? 6.597 -4.131 -0.392 1.00 96.12 105 LEU A N 1
ATOM 789 C CA . LEU A 1 105 ? 5.461 -3.215 -0.420 1.00 96.12 105 LEU A CA 1
ATOM 790 C C . LEU A 1 105 ? 4.414 -3.571 0.641 1.00 96.12 105 LEU A C 1
ATOM 792 O O . LEU A 1 105 ? 3.869 -2.674 1.278 1.00 96.12 105 LEU A O 1
ATOM 796 N N . LEU A 1 106 ? 4.170 -4.863 0.890 1.00 95.44 106 LEU A N 1
ATOM 797 C CA . LEU A 1 106 ? 3.306 -5.296 1.990 1.00 95.44 106 LEU A CA 1
ATOM 798 C C . LEU A 1 106 ? 3.820 -4.784 3.338 1.00 95.44 106 LEU A C 1
ATOM 800 O O . LEU A 1 106 ? 3.035 -4.294 4.146 1.00 95.44 106 LEU A O 1
ATOM 804 N N . ALA A 1 107 ? 5.119 -4.909 3.590 1.00 94.50 107 ALA A N 1
ATOM 805 C CA . ALA A 1 107 ? 5.725 -4.460 4.836 1.00 94.50 107 ALA A CA 1
ATOM 806 C C . ALA A 1 107 ? 5.600 -2.949 5.012 1.00 94.50 107 ALA A C 1
ATOM 808 O O . ALA A 1 107 ? 5.166 -2.492 6.070 1.00 94.50 107 ALA A O 1
ATOM 809 N N . LEU A 1 108 ? 5.892 -2.192 3.949 1.00 96.44 108 LEU A N 1
ATOM 810 C CA . LEU A 1 108 ? 5.680 -0.750 3.918 1.00 96.44 108 LEU A CA 1
ATOM 811 C C . LEU A 1 108 ? 4.216 -0.404 4.198 1.00 96.44 108 LEU A C 1
ATOM 813 O O . LEU A 1 108 ? 3.945 0.436 5.049 1.00 96.44 108 LEU A O 1
ATOM 817 N N . TRP A 1 109 ? 3.272 -1.078 3.542 1.00 95.56 109 TRP A N 1
ATOM 818 C CA . TRP A 1 109 ? 1.846 -0.863 3.767 1.00 95.56 109 TRP A CA 1
ATOM 819 C C . TRP A 1 109 ? 1.446 -1.112 5.223 1.00 95.56 109 TRP A C 1
ATOM 821 O O . TRP A 1 109 ? 0.735 -0.302 5.807 1.00 95.56 109 TRP A O 1
ATOM 831 N N . LEU A 1 110 ? 1.903 -2.209 5.832 1.00 93.94 110 LEU A N 1
ATOM 832 C CA . LEU A 1 110 ? 1.597 -2.527 7.229 1.00 93.94 110 LEU A CA 1
ATOM 833 C C . LEU A 1 110 ? 2.216 -1.513 8.199 1.00 93.94 110 LEU A C 1
ATOM 835 O O . LEU A 1 110 ? 1.570 -1.136 9.176 1.00 93.94 110 LEU A O 1
ATOM 839 N N . TYR A 1 111 ? 3.436 -1.050 7.923 1.00 94.44 111 TYR A N 1
ATOM 840 C CA . TYR A 1 111 ? 4.093 -0.012 8.712 1.00 94.44 111 TYR A CA 1
ATOM 841 C C . TYR A 1 111 ? 3.366 1.335 8.589 1.00 94.44 111 TYR A C 1
ATOM 843 O O . TYR A 1 111 ? 2.979 1.922 9.599 1.00 94.44 111 TYR A O 1
ATOM 851 N N . ALA A 1 112 ? 3.075 1.770 7.362 1.00 95.81 112 ALA A N 1
ATOM 852 C CA . ALA A 1 112 ? 2.314 2.982 7.085 1.00 95.81 112 ALA A CA 1
ATOM 853 C C . ALA A 1 112 ? 0.897 2.918 7.669 1.00 95.81 112 ALA A C 1
ATOM 855 O O . ALA A 1 112 ? 0.429 3.906 8.216 1.00 95.81 112 ALA A O 1
ATOM 856 N N . MET A 1 113 ? 0.243 1.752 7.654 1.00 94.06 113 MET A N 1
ATOM 857 C CA . MET A 1 113 ? -1.055 1.536 8.302 1.00 94.06 113 MET A CA 1
ATOM 858 C C . MET A 1 113 ? -0.993 1.801 9.811 1.00 94.06 113 MET A C 1
ATOM 860 O O . MET A 1 113 ? -1.893 2.433 10.356 1.00 94.06 113 MET A O 1
ATOM 864 N N . ARG A 1 114 ? 0.079 1.369 10.493 1.00 92.81 114 ARG A N 1
ATOM 865 C CA . ARG A 1 114 ? 0.287 1.658 11.924 1.00 92.81 114 ARG A CA 1
ATOM 866 C C . ARG A 1 114 ? 0.551 3.140 12.188 1.00 92.81 114 ARG A C 1
ATOM 868 O O . ARG A 1 114 ? 0.144 3.636 13.235 1.00 92.81 114 ARG A O 1
ATOM 875 N N . THR A 1 115 ? 1.224 3.839 11.271 1.00 95.94 115 THR A N 1
ATOM 876 C CA . THR A 1 115 ? 1.374 5.302 11.343 1.00 95.94 115 THR A CA 1
ATOM 877 C C . THR A 1 115 ? 0.026 5.991 11.140 1.00 95.94 115 THR A C 1
ATOM 879 O O . THR A 1 115 ? -0.387 6.772 11.990 1.00 95.94 115 THR A O 1
ATOM 882 N N . TRP A 1 116 ? -0.694 5.636 10.077 1.00 96.12 116 TRP A N 1
ATOM 883 C CA . TRP A 1 116 ? -2.009 6.169 9.727 1.00 96.12 116 TRP A CA 1
ATOM 884 C C . TRP A 1 116 ? -3.044 5.988 10.838 1.00 96.12 116 TRP A C 1
ATOM 886 O O . TRP A 1 116 ? -3.866 6.872 11.081 1.00 96.12 116 TRP A O 1
ATOM 896 N N . GLU A 1 117 ? -2.979 4.880 11.578 1.00 93.25 117 GLU A N 1
ATOM 897 C CA . GLU A 1 117 ? -3.847 4.628 12.732 1.00 93.25 117 GLU A CA 1
ATOM 898 C C . GLU A 1 117 ? -3.727 5.710 13.819 1.00 93.25 117 GLU A C 1
ATOM 900 O O . GLU A 1 117 ? -4.702 5.982 14.519 1.00 93.25 117 GLU A O 1
ATOM 905 N N . LYS A 1 118 ? -2.547 6.328 13.935 1.00 93.00 118 LYS A N 1
ATOM 906 C CA . LYS A 1 118 ? -2.192 7.336 14.945 1.00 93.00 118 LYS A CA 1
ATOM 907 C C . LYS A 1 118 ? -2.107 8.754 14.377 1.00 93.00 118 LYS A C 1
ATOM 909 O O . LYS A 1 118 ? -1.988 9.705 15.136 1.00 93.00 118 LYS A O 1
ATOM 914 N N . ASP A 1 119 ? -2.162 8.895 13.058 1.00 94.94 119 ASP A N 1
ATOM 915 C CA . ASP A 1 119 ? -2.048 10.174 12.368 1.00 94.94 119 ASP A CA 1
ATOM 916 C C . ASP A 1 119 ? -3.383 10.932 12.379 1.00 94.94 119 ASP A C 1
ATOM 918 O O . ASP A 1 119 ? -4.304 10.617 11.628 1.00 94.94 119 ASP A O 1
ATOM 922 N N . GLU A 1 120 ? -3.517 11.890 13.294 1.00 91.31 120 GLU A N 1
ATOM 923 C CA . GLU A 1 120 ? -4.717 12.727 13.444 1.00 91.31 120 GLU A CA 1
ATOM 924 C C . GLU A 1 120 ? -4.658 14.015 12.611 1.00 91.31 120 GLU A C 1
ATOM 926 O O . GLU A 1 120 ? -5.567 14.845 12.687 1.00 91.31 120 GLU A O 1
ATOM 931 N N . SER A 1 121 ? -3.600 14.196 11.814 1.00 93.19 121 SER A N 1
ATOM 932 C CA . SER A 1 121 ? -3.470 15.369 10.956 1.00 93.19 121 SER A CA 1
ATOM 933 C C . SER A 1 121 ? -4.509 15.345 9.820 1.00 93.19 121 SER A C 1
ATOM 935 O O . SER A 1 121 ? -4.778 14.282 9.250 1.00 93.19 121 SER A O 1
ATOM 937 N N . PRO A 1 122 ? -5.113 16.497 9.461 1.00 87.94 122 PRO A N 1
ATOM 938 C CA . PRO A 1 122 ? -6.099 16.563 8.378 1.00 87.94 122 PRO A CA 1
ATOM 939 C C . PRO A 1 122 ? -5.554 16.143 7.007 1.00 87.94 122 PRO A C 1
ATOM 941 O O . PRO A 1 122 ? -6.320 15.720 6.147 1.00 87.94 122 PRO A O 1
ATOM 944 N N . ASP A 1 123 ? -4.249 16.295 6.805 1.00 91.50 123 ASP A N 1
ATOM 945 C CA . ASP A 1 123 ? -3.517 16.068 5.561 1.00 91.50 123 ASP A CA 1
ATOM 946 C C . ASP A 1 123 ? -2.701 14.767 5.562 1.00 91.50 123 ASP A C 1
ATOM 948 O O . ASP A 1 123 ? -1.969 14.505 4.608 1.00 91.50 123 ASP A O 1
ATOM 952 N N . LEU A 1 124 ? -2.825 13.939 6.607 1.00 95.56 124 LEU A N 1
ATOM 953 C CA . LEU A 1 124 ? -2.068 12.695 6.754 1.00 95.56 124 LEU A CA 1
ATOM 954 C C . LEU A 1 124 ? -0.544 12.890 6.673 1.00 95.56 124 LEU A C 1
ATOM 956 O O . LEU A 1 124 ? 0.171 12.036 6.140 1.00 95.56 124 LEU A O 1
ATOM 960 N N . ALA A 1 125 ? -0.026 14.003 7.199 1.00 96.19 125 ALA A N 1
ATOM 961 C CA . ALA A 1 125 ? 1.376 14.391 7.070 1.00 96.19 125 ALA A CA 1
ATOM 962 C C . ALA A 1 125 ? 2.357 13.307 7.556 1.00 96.19 125 ALA A C 1
ATOM 964 O O . ALA A 1 125 ? 3.366 13.032 6.898 1.00 96.19 125 ALA A O 1
ATOM 965 N N . ALA A 1 126 ? 2.071 12.649 8.686 1.00 96.81 126 ALA A N 1
ATOM 966 C CA . ALA A 1 126 ? 2.953 11.609 9.217 1.00 96.81 126 ALA A CA 1
ATOM 967 C C . ALA A 1 126 ? 2.910 10.337 8.355 1.00 96.81 126 ALA A C 1
ATOM 969 O O . ALA A 1 126 ? 3.947 9.723 8.092 1.00 96.81 126 ALA A O 1
ATOM 970 N N . THR A 1 127 ? 1.725 9.959 7.881 1.00 97.06 127 THR A N 1
ATOM 971 C CA . THR A 1 127 ? 1.511 8.821 6.978 1.00 97.06 127 THR A CA 1
ATOM 972 C C . THR A 1 127 ? 2.223 9.049 5.654 1.00 97.06 127 THR A C 1
ATOM 974 O O . THR A 1 127 ? 2.974 8.183 5.205 1.00 97.06 127 THR A O 1
ATOM 977 N N . MET A 1 128 ? 2.055 10.238 5.078 1.00 97.50 128 MET A N 1
ATOM 978 C CA . MET A 1 128 ? 2.701 10.674 3.849 1.00 97.50 128 MET A CA 1
ATOM 979 C C . MET A 1 128 ? 4.223 10.560 3.964 1.00 97.50 128 MET A C 1
ATOM 981 O O . MET A 1 128 ? 4.858 9.888 3.152 1.00 97.50 128 MET A O 1
ATOM 985 N N . ALA A 1 129 ? 4.804 11.116 5.032 1.00 97.50 129 ALA A N 1
ATOM 986 C CA . ALA A 1 129 ? 6.239 11.034 5.291 1.00 97.50 129 ALA A CA 1
ATOM 987 C C . ALA A 1 129 ? 6.727 9.592 5.513 1.00 97.50 129 ALA A C 1
ATOM 989 O O . ALA A 1 129 ? 7.884 9.273 5.230 1.00 97.50 129 ALA A O 1
ATOM 990 N N . THR A 1 130 ? 5.892 8.709 6.064 1.00 97.50 130 THR A N 1
ATOM 991 C CA . THR A 1 130 ? 6.215 7.282 6.205 1.00 97.50 130 THR A CA 1
ATOM 992 C C . THR A 1 130 ? 6.226 6.568 4.856 1.00 97.50 130 THR A C 1
ATOM 994 O O . THR A 1 130 ? 7.168 5.820 4.584 1.00 97.50 130 THR A O 1
ATOM 997 N N . VAL A 1 131 ? 5.223 6.803 4.007 1.00 97.31 131 VAL A N 1
ATOM 998 C CA . VAL A 1 131 ? 5.160 6.221 2.659 1.00 97.31 131 VAL A CA 1
ATOM 999 C C . VAL A 1 131 ? 6.344 6.700 1.821 1.00 97.31 131 VAL A C 1
ATOM 1001 O O . VAL A 1 131 ? 7.059 5.872 1.261 1.00 97.31 131 VAL A O 1
ATOM 1004 N N . ASP A 1 132 ? 6.602 8.008 1.811 1.00 95.69 132 ASP A N 1
ATOM 1005 C CA . ASP A 1 132 ? 7.686 8.637 1.054 1.00 95.69 132 ASP A CA 1
ATOM 1006 C C . ASP A 1 132 ? 9.060 8.038 1.411 1.00 95.69 132 ASP A C 1
ATOM 1008 O O . ASP A 1 132 ? 9.735 7.434 0.572 1.00 95.69 132 ASP A O 1
ATOM 1012 N N . ARG A 1 133 ? 9.412 8.054 2.706 1.00 94.69 133 ARG A N 1
ATOM 1013 C CA . ARG A 1 133 ? 10.664 7.459 3.205 1.00 94.69 133 ARG A CA 1
ATOM 1014 C C . ARG A 1 133 ? 10.744 5.955 2.961 1.00 94.69 133 ARG A C 1
ATOM 1016 O O . ARG A 1 133 ? 11.833 5.415 2.770 1.00 94.69 133 ARG A O 1
ATOM 1023 N N . GLY A 1 134 ? 9.618 5.254 3.036 1.00 93.81 134 GLY A N 1
ATOM 1024 C CA . GLY A 1 134 ? 9.555 3.819 2.793 1.00 93.81 134 GLY A CA 1
ATOM 1025 C C . GLY A 1 134 ? 9.853 3.455 1.342 1.00 93.81 134 GLY A C 1
ATOM 1026 O O . GLY A 1 134 ? 10.608 2.515 1.091 1.00 93.81 134 GLY A O 1
ATOM 1027 N N . LEU A 1 135 ? 9.319 4.226 0.394 1.00 93.94 135 LEU A N 1
ATOM 1028 C CA . LEU A 1 135 ? 9.600 4.054 -1.029 1.00 93.94 135 LEU A CA 1
ATOM 1029 C C . LEU A 1 135 ? 11.058 4.386 -1.365 1.00 93.94 135 LEU A C 1
ATOM 1031 O O . LEU A 1 135 ? 11.694 3.629 -2.098 1.00 93.94 135 LEU A O 1
ATOM 1035 N N . ASP A 1 136 ? 11.627 5.439 -0.775 1.00 91.31 136 ASP A N 1
ATOM 1036 C CA . ASP A 1 136 ? 13.048 5.761 -0.967 1.00 91.31 136 ASP A CA 1
ATOM 1037 C C . ASP A 1 136 ? 13.966 4.663 -0.442 1.00 91.31 136 ASP A C 1
ATOM 1039 O O . ASP A 1 136 ? 14.941 4.293 -1.100 1.00 91.31 136 ASP A O 1
ATOM 1043 N N . ARG A 1 137 ? 13.637 4.095 0.722 1.00 88.94 137 ARG A N 1
ATOM 1044 C CA . ARG A 1 137 ? 14.360 2.943 1.267 1.00 88.94 137 ARG A CA 1
ATOM 1045 C C . ARG A 1 137 ? 14.237 1.718 0.374 1.00 88.94 137 ARG A C 1
ATOM 1047 O O . ARG A 1 137 ? 15.233 1.032 0.178 1.00 88.94 137 ARG A O 1
ATOM 1054 N N . ALA A 1 138 ? 13.060 1.454 -0.192 1.00 88.19 138 ALA A N 1
ATOM 1055 C CA . ALA A 1 138 ? 12.876 0.344 -1.123 1.00 88.19 138 ALA A CA 1
ATOM 1056 C C . ALA A 1 138 ? 13.754 0.506 -2.376 1.00 88.19 138 ALA A C 1
ATOM 1058 O O . ALA A 1 138 ? 14.406 -0.449 -2.791 1.00 88.19 138 ALA A O 1
ATOM 1059 N N . ILE A 1 139 ? 13.850 1.720 -2.930 1.00 86.38 139 ILE A N 1
ATOM 1060 C CA . ILE A 1 139 ? 14.734 2.022 -4.067 1.00 86.38 139 ILE A CA 1
ATOM 1061 C C . ILE A 1 139 ? 16.208 1.841 -3.683 1.00 86.38 139 ILE A C 1
ATOM 1063 O O . ILE A 1 139 ? 16.970 1.229 -4.430 1.00 86.38 139 ILE A O 1
ATOM 1067 N N . GLN A 1 140 ? 16.622 2.344 -2.517 1.00 82.38 140 GLN A N 1
ATOM 1068 C CA . GLN A 1 140 ? 17.990 2.1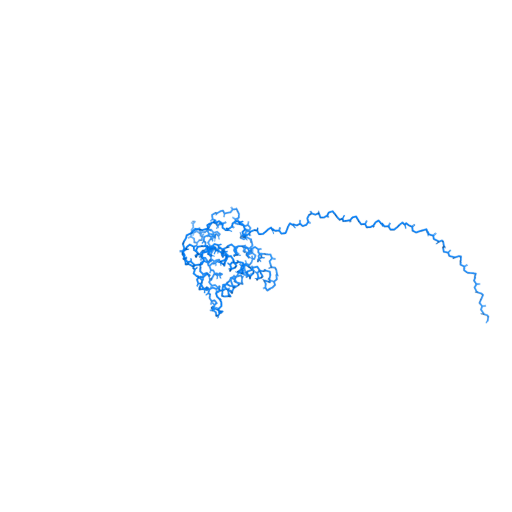67 -2.021 1.00 82.38 140 GLN A CA 1
ATOM 1069 C C . GLN A 1 140 ? 18.329 0.686 -1.823 1.00 82.38 140 GLN A C 1
ATOM 1071 O O . GLN A 1 140 ? 19.385 0.244 -2.270 1.00 82.38 140 GLN A O 1
ATOM 1076 N N . ALA A 1 141 ? 17.417 -0.089 -1.234 1.00 83.00 141 ALA A N 1
ATOM 1077 C CA . ALA A 1 141 ? 17.573 -1.528 -1.063 1.00 83.00 141 ALA A CA 1
ATOM 1078 C C . ALA A 1 141 ? 17.677 -2.250 -2.415 1.00 83.00 141 ALA A C 1
ATOM 1080 O O . ALA A 1 141 ? 18.560 -3.087 -2.586 1.00 83.00 141 ALA A O 1
ATOM 1081 N N . GLU A 1 142 ? 16.850 -1.889 -3.404 1.00 80.06 142 GLU A N 1
ATOM 1082 C CA . GLU A 1 142 ? 16.958 -2.442 -4.761 1.00 80.06 142 GLU A CA 1
ATOM 1083 C C . GLU A 1 142 ? 18.310 -2.128 -5.422 1.00 80.06 142 GLU A C 1
ATOM 1085 O O . GLU A 1 142 ? 18.846 -2.971 -6.141 1.00 80.06 142 GLU A O 1
ATOM 1090 N N . ASN A 1 143 ? 18.891 -0.957 -5.151 1.00 80.25 143 ASN A N 1
ATOM 1091 C CA . ASN A 1 143 ? 20.213 -0.575 -5.657 1.00 80.25 143 ASN A CA 1
ATOM 1092 C C . ASN A 1 143 ? 21.371 -1.273 -4.921 1.00 80.25 143 ASN A C 1
ATOM 1094 O O . ASN A 1 143 ? 22.448 -1.430 -5.494 1.00 80.25 143 ASN A O 1
ATOM 1098 N N . MET A 1 144 ? 21.161 -1.669 -3.661 1.00 74.81 144 MET A N 1
ATOM 1099 C CA . MET A 1 144 ? 22.145 -2.363 -2.822 1.00 74.81 144 MET A CA 1
ATOM 1100 C C . MET A 1 144 ? 22.138 -3.883 -3.005 1.00 74.81 144 MET A C 1
ATOM 1102 O O . MET A 1 144 ? 23.102 -4.533 -2.603 1.00 74.81 144 MET A O 1
ATOM 1106 N N . LEU A 1 145 ? 21.089 -4.460 -3.603 1.00 64.44 145 LEU A N 1
ATOM 1107 C CA . LEU A 1 145 ? 21.048 -5.886 -3.926 1.00 64.44 145 LEU A CA 1
ATOM 1108 C C . LEU A 1 145 ? 22.231 -6.241 -4.850 1.00 64.44 145 LEU A C 1
ATOM 1110 O O . LEU A 1 145 ? 22.299 -5.742 -5.980 1.00 64.44 145 LEU A O 1
ATOM 1114 N N . PRO A 1 146 ? 23.171 -7.099 -4.411 1.00 51.28 146 PRO A N 1
ATOM 1115 C CA . PRO A 1 146 ? 24.250 -7.550 -5.276 1.00 51.28 146 PRO A CA 1
ATOM 1116 C C . PRO A 1 146 ? 23.645 -8.344 -6.444 1.00 51.28 146 PRO A C 1
ATOM 1118 O O . PRO A 1 146 ? 22.981 -9.351 -6.220 1.00 51.28 146 PRO A O 1
ATOM 1121 N N . GLY A 1 147 ? 23.846 -7.883 -7.687 1.00 48.38 147 GLY A N 1
ATOM 1122 C CA . GLY A 1 147 ? 23.353 -8.582 -8.888 1.00 48.38 147 GLY A CA 1
ATOM 1123 C C . GLY A 1 147 ? 22.355 -7.830 -9.778 1.00 48.38 147 GLY A C 1
ATOM 1124 O O . GLY A 1 147 ? 21.397 -8.420 -10.274 1.00 48.38 147 GLY A O 1
ATOM 1125 N N . ARG A 1 148 ? 22.594 -6.551 -10.088 1.00 47.19 148 ARG A N 1
ATOM 1126 C CA . ARG A 1 148 ? 22.115 -5.988 -11.366 1.00 47.19 148 ARG A CA 1
ATOM 1127 C C . ARG A 1 148 ? 23.145 -6.368 -12.445 1.00 47.19 148 ARG A C 1
ATOM 1129 O O . ARG A 1 148 ? 24.296 -5.977 -12.307 1.00 47.19 148 ARG A O 1
ATOM 1136 N N . ALA A 1 149 ? 22.853 -7.147 -13.495 1.00 46.19 149 ALA A N 1
ATOM 1137 C CA . ALA A 1 149 ? 21.593 -7.506 -14.175 1.00 46.19 149 ALA A CA 1
ATOM 1138 C C . ALA A 1 149 ? 21.595 -8.975 -14.686 1.00 46.19 149 ALA A C 1
ATOM 1140 O O . ALA A 1 149 ? 22.682 -9.541 -14.771 1.00 46.19 149 ALA A O 1
ATOM 1141 N N . PRO A 1 150 ? 20.500 -9.527 -15.269 1.00 40.66 150 PRO A N 1
ATOM 1142 C CA . PRO A 1 150 ? 19.082 -9.585 -14.890 1.00 40.66 150 PRO A CA 1
ATOM 1143 C C . PRO A 1 150 ? 18.837 -10.848 -13.988 1.00 40.66 150 PRO A C 1
ATOM 1145 O O . PRO A 1 150 ? 19.737 -11.130 -13.207 1.00 40.66 150 PRO A O 1
ATOM 1148 N N . PRO A 1 151 ? 17.655 -11.520 -13.923 1.00 47.72 151 PRO A N 1
ATOM 1149 C CA . PRO A 1 151 ? 17.146 -12.124 -12.681 1.00 47.72 151 PRO A CA 1
ATOM 1150 C C . PRO A 1 151 ? 17.678 -13.537 -12.357 1.00 47.72 151 PRO A C 1
ATOM 1152 O O . PRO A 1 151 ? 18.214 -14.206 -13.236 1.00 47.72 151 PRO A O 1
ATOM 1155 N N . ALA A 1 152 ? 17.294 -13.991 -11.148 1.00 41.25 152 ALA A N 1
ATOM 1156 C CA . ALA A 1 152 ? 17.354 -15.353 -10.583 1.00 41.25 152 ALA A CA 1
ATOM 1157 C C . ALA A 1 152 ? 18.748 -15.720 -10.024 1.00 41.25 152 ALA A C 1
ATOM 1159 O O . ALA A 1 152 ? 19.738 -15.595 -10.726 1.00 41.25 152 ALA A O 1
ATOM 1160 N N . ASP A 1 153 ? 18.954 -16.093 -8.761 1.00 41.81 153 ASP A N 1
ATOM 1161 C CA . ASP A 1 153 ? 18.096 -16.698 -7.745 1.00 41.81 153 ASP A CA 1
ATOM 1162 C C . ASP A 1 153 ? 18.523 -16.246 -6.325 1.00 41.81 153 ASP A C 1
ATOM 1164 O O . ASP A 1 153 ? 19.662 -15.845 -6.106 1.00 41.81 153 ASP A O 1
ATOM 1168 N N . ASP A 1 154 ? 17.579 -16.348 -5.383 1.00 46.56 154 ASP A N 1
ATOM 1169 C CA . ASP A 1 154 ? 17.729 -16.408 -3.917 1.00 46.56 154 ASP A CA 1
ATOM 1170 C C . ASP A 1 154 ? 18.287 -15.216 -3.110 1.00 46.56 154 ASP A C 1
ATOM 1172 O O . ASP A 1 154 ? 19.489 -15.011 -2.995 1.00 46.56 154 ASP A O 1
ATOM 1176 N N . ALA A 1 155 ? 17.401 -14.539 -2.358 1.00 41.72 155 ALA A N 1
ATOM 1177 C CA . ALA A 1 155 ? 17.775 -13.881 -1.095 1.00 41.72 155 ALA A CA 1
ATOM 1178 C C . ALA A 1 155 ? 16.561 -13.629 -0.175 1.00 41.72 155 ALA A C 1
ATOM 1180 O O . ALA A 1 155 ? 16.130 -12.498 0.044 1.00 41.72 155 ALA A O 1
ATOM 1181 N N . ALA A 1 156 ? 16.029 -14.691 0.434 1.00 42.09 156 ALA A N 1
ATOM 1182 C CA . ALA A 1 156 ? 15.036 -14.621 1.515 1.00 42.09 156 ALA A CA 1
ATOM 1183 C C . ALA A 1 156 ? 15.602 -14.083 2.859 1.00 42.09 156 ALA A C 1
ATOM 1185 O O . ALA A 1 156 ? 15.004 -14.302 3.908 1.00 42.09 156 ALA A O 1
ATOM 1186 N N . ALA A 1 157 ? 16.744 -13.385 2.855 1.00 43.75 157 ALA A N 1
ATOM 1187 C CA . ALA A 1 157 ? 17.494 -13.021 4.064 1.00 43.75 157 ALA A CA 1
ATOM 1188 C C . ALA A 1 157 ? 17.427 -11.530 4.459 1.00 43.75 157 ALA A C 1
ATOM 1190 O O . ALA A 1 157 ? 17.914 -11.170 5.523 1.00 43.75 157 ALA A O 1
ATOM 1191 N N . VAL A 1 158 ? 16.823 -10.653 3.649 1.00 45.38 158 VAL A N 1
ATOM 1192 C CA . VAL A 1 158 ? 16.880 -9.189 3.887 1.00 45.38 158 VAL A CA 1
ATOM 1193 C C . VAL A 1 158 ? 15.779 -8.690 4.845 1.00 45.38 158 VAL A C 1
ATOM 1195 O O . VAL A 1 158 ? 15.867 -7.603 5.406 1.00 45.38 158 VAL A O 1
ATOM 1198 N N . PHE A 1 159 ? 14.728 -9.482 5.081 1.00 45.78 159 PHE A N 1
ATOM 1199 C CA . PHE A 1 159 ? 13.486 -8.969 5.674 1.00 45.78 159 PHE A CA 1
ATOM 1200 C C . PHE A 1 159 ? 13.487 -8.804 7.206 1.00 45.78 159 PHE A C 1
ATOM 1202 O O . PHE A 1 159 ? 12.641 -8.085 7.732 1.00 45.78 159 PHE A O 1
ATOM 1209 N N . THR A 1 160 ? 14.419 -9.417 7.938 1.00 41.62 160 THR A N 1
ATOM 1210 C CA . THR A 1 160 ? 14.459 -9.299 9.409 1.00 41.62 160 THR A CA 1
ATOM 1211 C C . THR A 1 160 ? 15.231 -8.080 9.915 1.00 41.62 160 THR A C 1
ATOM 1213 O O . THR A 1 160 ? 14.918 -7.606 10.998 1.00 41.62 160 THR A O 1
ATOM 1216 N N . ASP A 1 161 ? 16.178 -7.542 9.141 1.00 37.78 161 ASP A N 1
ATOM 1217 C CA . ASP A 1 161 ? 17.075 -6.466 9.604 1.00 37.78 161 ASP A CA 1
ATOM 1218 C C . ASP A 1 161 ? 16.618 -5.063 9.154 1.00 37.78 161 ASP A C 1
ATOM 1220 O O . ASP A 1 161 ? 16.836 -4.067 9.831 1.00 37.78 161 ASP A O 1
ATOM 1224 N N . THR A 1 162 ? 15.907 -4.950 8.024 1.00 45.94 162 THR A N 1
ATOM 1225 C CA . THR A 1 162 ? 15.529 -3.636 7.458 1.00 45.94 162 THR A CA 1
ATOM 1226 C C . THR A 1 162 ? 14.184 -3.093 7.964 1.00 45.94 162 THR A C 1
ATOM 1228 O O . THR A 1 162 ? 13.933 -1.891 7.884 1.00 45.94 162 THR A O 1
ATOM 1231 N N . VAL A 1 163 ? 13.293 -3.949 8.481 1.00 41.53 163 VAL A N 1
ATOM 1232 C CA . VAL A 1 163 ? 11.925 -3.540 8.871 1.00 41.53 163 VAL A CA 1
ATOM 1233 C C . VAL A 1 163 ? 11.853 -3.001 10.303 1.00 41.53 163 VAL A C 1
ATOM 1235 O O . VAL A 1 163 ? 10.910 -2.279 10.613 1.00 41.53 163 VAL A O 1
ATOM 1238 N N . MET A 1 164 ? 12.853 -3.265 11.149 1.00 48.06 164 MET A N 1
ATOM 1239 C CA . MET A 1 164 ? 12.940 -2.727 12.510 1.00 48.06 164 MET A CA 1
ATOM 1240 C C . MET A 1 164 ? 14.260 -1.966 12.702 1.00 48.06 164 MET A C 1
ATOM 1242 O O . MET A 1 164 ? 15.199 -2.520 13.264 1.00 48.06 164 MET A O 1
ATOM 1246 N N . PRO A 1 165 ? 14.372 -0.689 12.292 1.00 46.03 165 PRO A N 1
ATOM 1247 C CA . PRO A 1 165 ? 15.170 0.207 13.111 1.00 46.03 165 PRO A CA 1
ATOM 1248 C C . PRO A 1 165 ? 14.512 0.259 14.495 1.00 46.03 165 PRO A C 1
ATOM 1250 O O . PRO A 1 165 ? 13.278 0.286 14.576 1.00 46.03 165 PRO A O 1
ATOM 1253 N N . ASP A 1 166 ? 15.334 0.237 15.545 1.00 48.56 166 ASP A N 1
ATOM 1254 C CA . ASP A 1 166 ? 14.925 0.469 16.929 1.00 48.56 166 ASP A CA 1
ATOM 1255 C C . ASP A 1 166 ? 13.800 1.508 16.960 1.00 48.56 166 ASP A C 1
ATOM 1257 O O . ASP A 1 166 ? 13.924 2.605 16.394 1.00 48.56 166 ASP A O 1
ATOM 1261 N N . ALA A 1 167 ? 12.673 1.164 17.589 1.00 45.81 167 ALA A N 1
ATOM 1262 C CA . ALA A 1 167 ? 11.837 2.233 18.106 1.00 45.81 167 ALA A CA 1
ATOM 1263 C C . ALA A 1 167 ? 12.783 3.098 18.951 1.00 45.81 167 ALA A C 1
ATOM 1265 O O . ALA A 1 167 ? 13.575 2.506 19.683 1.00 45.81 167 ALA A O 1
ATOM 1266 N N . PRO A 1 168 ? 12.771 4.441 18.852 1.00 45.97 168 PRO A N 1
ATOM 1267 C CA . PRO A 1 168 ? 13.482 5.218 19.854 1.00 45.97 168 PRO A CA 1
ATOM 1268 C C . PRO A 1 168 ? 12.995 4.682 21.197 1.00 45.97 168 PRO A C 1
ATOM 1270 O O . PRO A 1 168 ? 11.777 4.652 21.428 1.00 45.97 168 PRO A O 1
ATOM 1273 N N . GLU A 1 169 ? 13.915 4.133 21.998 1.00 48.34 169 GLU A N 1
ATOM 1274 C CA . GLU A 1 169 ? 13.585 3.753 23.361 1.00 48.34 169 GLU A CA 1
ATOM 1275 C C . GLU A 1 169 ? 12.857 4.968 23.946 1.00 48.34 169 GLU A C 1
ATOM 1277 O O . GLU A 1 169 ? 13.297 6.103 23.720 1.00 48.34 169 GLU A O 1
ATOM 1282 N N . PRO A 1 170 ? 11.684 4.806 24.586 1.00 44.62 170 PRO A N 1
ATOM 1283 C CA . PRO A 1 170 ? 11.205 5.900 25.407 1.00 44.62 170 PRO A CA 1
ATOM 1284 C C . PRO A 1 170 ? 12.364 6.212 26.348 1.00 44.62 170 PRO A C 1
ATOM 1286 O O . PRO A 1 170 ? 12.831 5.286 27.008 1.00 44.62 170 PRO A O 1
ATOM 1289 N N . ASP A 1 171 ? 12.854 7.454 26.338 1.00 49.97 171 ASP A N 1
ATOM 1290 C CA . ASP A 1 171 ? 13.839 7.937 27.303 1.00 49.97 171 ASP A CA 1
ATOM 1291 C C . ASP A 1 171 ? 13.270 7.666 28.701 1.00 49.97 171 ASP A C 1
ATOM 1293 O O . ASP A 1 171 ? 12.479 8.432 29.256 1.00 49.97 171 ASP A O 1
ATOM 1297 N N . LEU A 1 172 ? 13.603 6.491 29.222 1.00 54.69 172 LEU A N 1
ATOM 1298 C CA . LEU A 1 172 ? 13.376 6.056 30.576 1.00 54.69 172 LEU A CA 1
ATOM 1299 C C . LEU A 1 172 ? 14.725 6.263 31.249 1.00 54.69 172 LEU A C 1
ATOM 1301 O O . LEU A 1 172 ? 15.622 5.430 31.158 1.00 54.69 172 LEU A O 1
ATOM 1305 N N . ASP A 1 173 ? 14.821 7.427 31.887 1.00 45.09 173 ASP A N 1
ATOM 1306 C CA . ASP A 1 173 ? 15.840 7.815 32.854 1.00 45.09 173 ASP A CA 1
ATOM 1307 C C . ASP A 1 173 ? 17.248 8.103 32.292 1.00 45.09 173 ASP A C 1
ATOM 1309 O O . ASP A 1 173 ? 18.200 7.355 32.514 1.00 45.09 173 ASP A O 1
ATOM 1313 N N . GLU A 1 174 ? 17.448 9.309 31.743 1.00 50.84 174 GLU A N 1
ATOM 1314 C CA . GLU A 1 174 ? 18.614 10.063 32.221 1.00 50.84 174 GLU A CA 1
ATOM 1315 C C . GLU A 1 174 ? 18.330 10.402 33.695 1.00 50.84 174 GLU A C 1
ATOM 1317 O O . GLU A 1 174 ? 17.352 11.108 33.970 1.00 50.84 174 GLU A O 1
ATOM 1322 N N . PRO A 1 175 ? 19.131 9.937 34.674 1.00 49.50 175 PRO A N 1
ATOM 1323 C CA . PRO A 1 175 ? 19.086 10.544 35.988 1.00 49.50 175 PRO A CA 1
ATOM 1324 C C . PRO A 1 175 ? 19.456 12.007 35.779 1.00 49.50 175 PRO A C 1
ATOM 1326 O O . PRO A 1 175 ? 20.577 12.317 35.370 1.00 49.50 175 PRO A O 1
ATOM 1329 N N . GLY A 1 176 ? 18.480 12.889 36.006 1.00 46.03 176 GLY A N 1
ATOM 1330 C CA . GLY A 1 176 ? 18.674 14.324 35.931 1.00 46.03 176 GLY A CA 1
ATOM 1331 C C . GLY A 1 176 ? 19.995 14.687 36.595 1.00 46.03 176 GLY A C 1
ATOM 1332 O O . GLY A 1 176 ? 20.272 14.272 37.725 1.00 46.03 176 GLY A O 1
ATOM 1333 N N . SER A 1 177 ? 20.827 15.433 35.867 1.00 54.19 177 SER A N 1
ATOM 1334 C CA . SER A 1 177 ? 21.945 16.145 36.479 1.00 54.19 177 SER A CA 1
ATOM 1335 C C . SER A 1 177 ? 21.439 16.789 37.773 1.00 54.19 177 SER A C 1
ATOM 1337 O O . SER A 1 177 ? 20.342 17.355 37.748 1.00 54.19 177 SER A O 1
ATOM 1339 N N . PRO A 1 178 ? 22.164 16.678 38.901 1.00 58.66 178 PRO A N 1
ATOM 1340 C CA . PRO A 1 178 ? 21.686 17.236 40.153 1.00 58.66 178 PRO A CA 1
ATOM 1341 C C . PRO A 1 178 ? 21.366 18.711 39.932 1.00 58.66 178 PRO A C 1
ATOM 1343 O O . PRO A 1 178 ? 22.193 19.472 39.425 1.00 58.66 178 PRO A O 1
ATOM 1346 N N . GLU A 1 179 ? 20.132 19.076 40.265 1.00 63.78 179 GLU A N 1
ATOM 1347 C CA . GLU A 1 179 ? 19.674 20.456 40.295 1.00 63.78 179 GLU A CA 1
ATOM 1348 C C . GLU A 1 179 ? 20.709 21.287 41.070 1.00 63.78 179 GLU A C 1
ATOM 1350 O O . GLU A 1 179 ? 21.178 20.829 42.120 1.00 63.78 179 GLU A O 1
ATOM 1355 N N . PRO A 1 180 ? 21.148 22.454 40.562 1.00 67.81 180 PRO A N 1
ATOM 1356 C CA . PRO A 1 180 ? 22.099 23.273 41.292 1.00 67.81 180 PRO A CA 1
ATOM 1357 C C . PRO A 1 180 ? 21.509 23.592 42.666 1.00 67.81 180 PRO A C 1
ATOM 1359 O O . PRO A 1 180 ? 20.394 24.103 42.770 1.00 67.81 180 PRO A O 1
ATOM 1362 N N . GLU A 1 181 ? 22.264 23.247 43.708 1.00 70.62 181 GLU A N 1
ATOM 1363 C CA . GLU A 1 181 ? 21.921 23.493 45.104 1.00 70.62 181 GLU A CA 1
ATOM 1364 C C . GLU A 1 181 ? 21.412 24.940 45.260 1.00 70.62 181 GLU A C 1
ATOM 1366 O O . GLU A 1 181 ? 22.061 25.871 44.761 1.00 70.62 181 GLU A O 1
ATOM 1371 N N . PRO A 1 182 ? 20.244 25.165 45.890 1.00 73.31 182 PRO A N 1
ATOM 1372 C CA . PRO A 1 182 ? 19.728 26.513 46.059 1.00 73.31 182 PRO A CA 1
ATOM 1373 C C . PRO A 1 182 ? 20.760 27.352 46.825 1.00 73.31 182 PRO A C 1
ATOM 1375 O O . PRO A 1 182 ? 21.365 26.859 47.782 1.00 73.31 182 PRO A O 1
ATOM 1378 N N . PRO A 1 183 ? 20.989 28.616 46.429 1.00 72.88 183 PRO A N 1
ATOM 1379 C CA . PRO A 1 183 ? 21.977 29.454 47.088 1.00 72.88 183 PRO A CA 1
ATOM 1380 C C . PRO A 1 183 ? 21.652 29.567 48.579 1.00 72.88 183 PRO A C 1
ATOM 1382 O O . PRO A 1 183 ? 20.492 29.749 48.960 1.00 72.88 183 PRO A O 1
ATOM 1385 N N . ALA A 1 184 ? 22.692 29.463 49.411 1.00 74.25 184 ALA A N 1
ATOM 1386 C CA . ALA A 1 184 ? 22.588 29.589 50.860 1.00 74.25 184 ALA A CA 1
ATOM 1387 C C . ALA A 1 184 ? 21.735 30.816 51.253 1.00 74.25 184 ALA A C 1
ATOM 1389 O O . ALA A 1 184 ? 21.842 31.861 50.598 1.00 74.25 184 ALA A O 1
ATOM 1390 N N . PRO A 1 185 ? 20.909 30.728 52.316 1.00 68.50 185 PRO A N 1
ATOM 1391 C CA . PRO A 1 185 ? 20.100 31.855 52.753 1.00 68.50 185 PRO A CA 1
ATOM 1392 C C . PRO A 1 185 ? 21.001 33.064 53.007 1.00 68.50 185 PRO A C 1
ATOM 1394 O O . PRO A 1 185 ? 21.907 33.016 53.842 1.00 68.50 185 PRO A O 1
ATOM 1397 N N . GLN A 1 186 ? 20.766 34.149 52.269 1.00 70.19 186 GLN A N 1
ATOM 1398 C CA . GLN A 1 186 ? 21.484 35.392 52.508 1.00 70.19 186 GLN A CA 1
ATOM 1399 C C . GLN A 1 186 ? 21.118 35.917 53.903 1.00 70.19 186 GLN A C 1
ATOM 1401 O O . GLN A 1 186 ? 19.943 35.869 54.279 1.00 70.19 186 GLN A O 1
ATOM 1406 N N . PRO A 1 187 ? 22.087 36.419 54.689 1.00 69.50 187 PRO A N 1
ATOM 1407 C CA . PRO A 1 187 ? 21.792 36.998 55.988 1.00 69.50 187 PRO A CA 1
ATOM 1408 C C . PRO A 1 187 ? 20.812 38.160 55.815 1.00 69.50 187 PRO A C 1
ATOM 1410 O O . PRO A 1 187 ? 21.078 39.111 55.082 1.00 69.50 187 PRO A O 1
ATOM 1413 N N . HIS A 1 188 ? 19.671 38.074 56.496 1.00 67.88 188 HIS A N 1
ATOM 1414 C CA . HIS A 1 188 ? 18.699 39.155 56.563 1.00 67.88 188 HIS A CA 1
ATOM 1415 C C . HIS A 1 188 ? 19.363 40.387 57.188 1.00 67.88 188 HIS A C 1
ATOM 1417 O O . HIS A 1 188 ? 19.605 40.432 58.395 1.00 67.88 188 HIS A O 1
ATOM 1423 N N . THR A 1 189 ? 19.659 41.400 56.379 1.00 73.19 189 THR A N 1
ATOM 1424 C CA . THR A 1 189 ? 19.946 42.740 56.883 1.00 73.19 189 THR A CA 1
ATOM 1425 C C . THR A 1 189 ? 18.634 43.346 57.390 1.00 73.19 189 THR A C 1
ATOM 1427 O O . THR A 1 189 ? 17.654 43.391 56.641 1.00 73.19 189 THR A O 1
ATOM 1430 N N . PRO A 1 190 ? 18.553 43.778 58.662 1.00 75.19 190 PRO A N 1
ATOM 1431 C CA . PRO A 1 190 ? 17.353 44.431 59.164 1.00 75.19 190 PRO A CA 1
ATOM 1432 C C . PRO A 1 190 ? 17.113 45.746 58.403 1.00 75.19 190 PRO A C 1
ATOM 1434 O O . PRO A 1 190 ? 18.078 46.412 58.012 1.00 75.19 190 PRO A O 1
ATOM 1437 N N . PRO A 1 191 ? 15.845 46.135 58.176 1.00 76.69 191 PRO A N 1
ATOM 1438 C CA . PRO A 1 191 ? 15.532 47.379 57.488 1.00 76.69 191 PRO A CA 1
ATOM 1439 C C . PRO A 1 191 ? 16.054 48.587 58.287 1.00 76.69 191 PRO A C 1
ATOM 1441 O O . PRO A 1 191 ? 16.065 48.549 59.521 1.00 76.69 191 PRO A O 1
ATOM 1444 N N . PRO A 1 192 ? 16.481 49.668 57.610 1.00 75.31 192 PRO A N 1
ATOM 1445 C CA . PRO A 1 192 ? 16.930 50.878 58.285 1.00 75.31 192 PRO A CA 1
ATOM 1446 C C . PRO A 1 192 ? 15.791 51.503 59.099 1.00 75.31 192 PRO A C 1
ATOM 1448 O O . PRO A 1 192 ? 14.631 51.496 58.681 1.00 75.31 192 PRO A O 1
ATOM 1451 N N . SER A 1 193 ? 16.140 52.053 60.265 1.00 77.88 193 SER A N 1
ATOM 1452 C CA . SER A 1 193 ? 15.208 52.738 61.162 1.00 77.88 193 SER A CA 1
ATOM 1453 C C . SER A 1 193 ? 14.415 53.828 60.427 1.00 77.88 193 SER A C 1
ATOM 1455 O O . SER A 1 193 ? 14.996 54.562 59.624 1.00 77.88 193 SER A O 1
ATOM 1457 N N . PRO A 1 194 ? 13.106 53.980 60.702 1.00 78.31 194 PRO A N 1
ATOM 1458 C CA . PRO A 1 194 ? 12.302 55.019 60.074 1.00 78.31 194 PRO A CA 1
ATOM 1459 C C . PRO A 1 194 ? 12.813 56.416 60.452 1.00 78.31 194 PRO A C 1
ATOM 1461 O O . PRO A 1 194 ? 13.144 56.684 61.608 1.00 78.31 194 PRO A O 1
ATOM 1464 N N . ASN A 1 195 ? 12.861 57.307 59.459 1.00 77.50 195 ASN A N 1
ATOM 1465 C CA . ASN A 1 195 ? 13.216 58.712 59.648 1.00 77.50 195 ASN A CA 1
ATOM 1466 C C . ASN A 1 195 ? 12.209 59.419 60.577 1.00 77.50 195 ASN A C 1
ATOM 1468 O O . ASN A 1 195 ? 11.016 59.099 60.537 1.00 77.50 195 ASN A O 1
ATOM 1472 N N . PRO A 1 196 ? 12.653 60.398 61.387 1.00 76.38 196 PRO A N 1
ATOM 1473 C CA . PRO A 1 196 ? 11.752 61.165 62.238 1.00 76.38 196 PRO A CA 1
ATOM 1474 C C . PRO A 1 196 ? 10.754 61.988 61.400 1.00 76.38 196 PRO A C 1
ATOM 1476 O O . PRO A 1 196 ? 11.067 62.383 60.273 1.00 76.38 196 PRO A O 1
ATOM 1479 N N . PRO A 1 197 ? 9.550 62.259 61.936 1.00 77.00 197 PRO A N 1
ATOM 1480 C CA . PRO A 1 197 ? 8.493 62.949 61.207 1.00 77.00 197 PRO A CA 1
ATOM 1481 C C . PRO A 1 197 ? 8.888 64.390 60.862 1.00 77.00 197 PRO A C 1
ATOM 1483 O O . PRO A 1 197 ? 9.350 65.152 61.711 1.00 77.00 197 PRO A O 1
ATOM 1486 N N . VAL A 1 198 ? 8.664 64.763 59.601 1.00 75.44 198 VAL A N 1
ATOM 1487 C CA . VAL A 1 198 ? 8.813 66.134 59.099 1.00 75.44 198 VAL A CA 1
ATOM 1488 C C . VAL A 1 198 ? 7.625 66.966 59.594 1.00 75.44 198 VAL A C 1
ATOM 1490 O O . VAL A 1 198 ? 6.474 66.566 59.428 1.00 75.44 198 VAL A O 1
ATOM 1493 N N . ALA A 1 199 ? 7.902 68.107 60.228 1.00 75.50 199 ALA A N 1
ATOM 1494 C CA . ALA A 1 199 ? 6.883 69.026 60.733 1.00 75.50 199 ALA A CA 1
ATOM 1495 C C . ALA A 1 199 ? 6.084 69.687 59.585 1.00 75.50 199 ALA A C 1
ATOM 1497 O O . ALA A 1 199 ? 6.656 69.954 58.526 1.00 75.50 199 ALA A O 1
ATOM 1498 N N . PRO A 1 200 ? 4.782 69.978 59.773 1.00 69.25 200 PRO A N 1
ATOM 1499 C CA . PRO A 1 200 ? 3.962 70.606 58.741 1.00 69.25 200 PRO A CA 1
ATOM 1500 C C . PRO A 1 200 ? 4.318 72.095 58.565 1.00 69.25 200 PRO A C 1
ATOM 1502 O O . PRO A 1 200 ? 4.545 72.780 59.566 1.00 69.25 200 PRO A O 1
ATOM 1505 N N . PRO A 1 201 ? 4.342 72.631 57.331 1.00 72.56 201 PRO A N 1
ATOM 1506 C CA . PRO A 1 201 ? 4.375 74.074 57.122 1.00 72.56 201 PRO A CA 1
ATOM 1507 C C . PRO A 1 201 ? 3.001 74.692 57.442 1.00 72.56 201 PRO A C 1
ATOM 1509 O O . PRO A 1 201 ? 1.967 74.102 57.122 1.00 72.56 201 PRO A O 1
ATOM 1512 N N . GLY A 1 202 ? 3.026 75.845 58.121 1.00 58.94 202 GLY A N 1
ATOM 1513 C CA . GLY A 1 202 ? 1.852 76.644 58.496 1.00 58.94 202 GLY A CA 1
ATOM 1514 C C . GLY A 1 202 ? 1.381 77.624 57.432 1.00 58.94 202 GLY A C 1
ATOM 1515 O O . GLY A 1 202 ? 1.965 77.642 56.325 1.00 58.94 202 GLY A O 1
#